Protein AF-A0A960FFX5-F1 (afdb_monomer_lite)

Secondary structure (DSSP, 8-state):
---S-EEEEE----HHHHHHHHHHHT-EEEEETTEEEEE-TT--EEEEES-SB-TTSPBPTTHHHHHHHHHTTSEEE---HHHHHHHHHHHHTT-HHHHHTTPPPSS-THHHHTS---HHHHHHHHHHTTSBSEEEETTEEEESS---HHHHHHHHTT-BTTB---HHHHHHHHSTT-HHHHHHHHHHT---TTGGGS--S---TT----EEEEE-----TTPPPEEEEE-TTTT--TTS-EEEEESS-SS--GGGEEESS--------------

Sequence (275 aa):
MRAHGYDVIAATHDRAALERLLVRLGYEPIADQRGVTWWHPGGRTAVFLGGVVAGGGAPTGTAELIRSMVDAGAATIVLGPAEFAAIAAAHRRRDRVLVAAGAPGVGDSAAWERSTRDHRRDELAAWLRTVPLWLDLPGLRVVHARWNDFDIAALRVVLDGNCLADDGVVTAACTPGSWASTAVRTLLGLADARSRAAEDDEPSAGATPVIVAEHAAATAPGSRTRRHALAVRDGVPRSVAVGYRWSGERELDARHLVRDDAQPVTPTSNADGRS

Radius of gyration: 18.95 Å; chains: 1; bounding box: 56×51×42 Å

Foldseek 3Di:
DDAQWEKEWEAALDPVLVVLLCVVVQWDWDQDPLGIEIAHPSRYAYEYLDHQADPLGDGGPCNSHQVRCVVVVNYAYADAQSLLLLLLLLLCVVDVVCVVVVQPRQPPNVSNVPDDDDVVSNVSSQVQQVHAQWDDGVQKIDHQADDDPVLVVVCVVPDDVNGNNDSVLSVQLSHPPRSSVVSSCRRNVRDHPVCVVPDPDDPDPDFRKFIWGWDDPVDDDPDDTDTAIHRQCPPHDSNKMKIFIGSNDPYDDQQRITISVPDRDDDPDPPPPPD

pLDDT: mean 75.97, std 20.44, range [28.78, 97.19]

Structure (mmCIF, N/CA/C/O backbone):
data_AF-A0A960FFX5-F1
#
_entry.id   AF-A0A960FFX5-F1
#
loop_
_atom_site.group_PDB
_atom_site.id
_atom_site.type_symbol
_atom_site.label_atom_id
_atom_site.label_alt_id
_atom_site.label_comp_id
_atom_site.label_asym_id
_atom_site.label_entity_id
_atom_site.label_seq_id
_atom_site.pdbx_PDB_ins_code
_atom_site.Cartn_x
_atom_site.Cartn_y
_atom_site.Cartn_z
_atom_site.occupancy
_atom_site.B_iso_or_equiv
_atom_site.auth_seq_id
_atom_site.auth_comp_id
_atom_site.auth_asym_id
_atom_site.auth_atom_id
_atom_site.pdbx_PDB_model_num
ATOM 1 N N . MET A 1 1 ? -14.948 -12.466 4.705 1.00 38.84 1 MET A N 1
ATOM 2 C CA . MET A 1 1 ? -15.704 -11.503 5.540 1.00 38.84 1 MET A CA 1
ATOM 3 C C . MET A 1 1 ? -15.759 -10.176 4.802 1.00 38.84 1 MET A C 1
ATOM 5 O O . MET A 1 1 ? -14.751 -9.797 4.225 1.00 38.84 1 MET A O 1
ATOM 9 N N . ARG A 1 2 ? -16.913 -9.499 4.749 1.00 46.84 2 ARG A N 1
ATOM 10 C CA . ARG A 1 2 ? -16.976 -8.124 4.225 1.00 46.84 2 ARG A CA 1
ATOM 11 C C . ARG A 1 2 ? -16.348 -7.195 5.267 1.00 46.84 2 ARG A C 1
ATOM 13 O O . ARG A 1 2 ? -16.761 -7.244 6.425 1.00 46.84 2 ARG A O 1
ATOM 20 N N . ALA A 1 3 ? -15.355 -6.397 4.878 1.00 57.84 3 ALA A N 1
ATOM 21 C CA . ALA A 1 3 ? -14.821 -5.349 5.744 1.00 57.84 3 ALA A CA 1
ATOM 22 C C . ALA A 1 3 ? -15.961 -4.387 6.116 1.00 57.84 3 ALA A C 1
ATOM 24 O O . ALA A 1 3 ? -16.743 -3.995 5.250 1.00 57.84 3 ALA A O 1
ATOM 25 N N . HIS A 1 4 ? -16.079 -4.041 7.398 1.00 80.25 4 HIS A N 1
ATOM 26 C CA . HIS A 1 4 ? -17.113 -3.116 7.892 1.00 80.25 4 HIS A CA 1
ATOM 27 C C . HIS A 1 4 ? -16.684 -1.638 7.748 1.00 80.25 4 HIS A C 1
ATOM 29 O O . HIS A 1 4 ? -17.355 -0.730 8.234 1.00 80.25 4 HIS A O 1
ATOM 35 N N . GLY A 1 5 ? -15.551 -1.401 7.084 1.00 89.69 5 GLY A N 1
ATOM 36 C CA . GLY A 1 5 ? -14.960 -0.100 6.790 1.00 89.69 5 GLY A CA 1
ATOM 37 C C . GLY A 1 5 ? -13.450 -0.220 6.576 1.00 89.69 5 GLY A C 1
ATOM 38 O O . GLY A 1 5 ? -12.852 -1.255 6.885 1.00 89.69 5 GLY A O 1
ATOM 39 N N . TYR A 1 6 ? -12.843 0.842 6.056 1.00 92.50 6 TYR A N 1
ATOM 40 C CA . TYR A 1 6 ? -11.409 0.926 5.788 1.00 92.50 6 TYR A CA 1
ATOM 41 C C . TYR A 1 6 ? -10.787 2.081 6.568 1.00 92.50 6 TYR A C 1
ATOM 43 O O . TYR A 1 6 ? -11.387 3.148 6.669 1.00 92.50 6 TYR A O 1
ATOM 51 N N . ASP A 1 7 ? -9.586 1.892 7.102 1.00 94.00 7 ASP A N 1
ATOM 52 C CA . ASP A 1 7 ? -8.805 2.980 7.694 1.00 94.00 7 ASP A CA 1
ATOM 53 C C . ASP A 1 7 ? -7.563 3.206 6.837 1.00 94.00 7 ASP A C 1
ATOM 55 O O . ASP A 1 7 ? -6.636 2.398 6.845 1.00 94.00 7 ASP A O 1
ATOM 59 N N . VAL A 1 8 ? -7.564 4.273 6.043 1.00 92.44 8 VAL A N 1
ATOM 60 C CA . VAL A 1 8 ? -6.477 4.555 5.100 1.00 92.44 8 VAL A CA 1
ATOM 61 C C . VAL A 1 8 ? -5.381 5.320 5.816 1.00 92.44 8 VAL A C 1
ATOM 63 O O . VAL A 1 8 ? -5.623 6.422 6.292 1.00 92.44 8 VAL A O 1
ATOM 66 N N . ILE A 1 9 ? -4.185 4.751 5.898 1.00 91.94 9 ILE A N 1
ATOM 67 C CA . ILE A 1 9 ? -3.079 5.251 6.713 1.00 91.94 9 ILE A CA 1
ATOM 68 C C . ILE A 1 9 ? -1.963 5.761 5.801 1.00 91.94 9 ILE A C 1
ATOM 70 O O . ILE A 1 9 ? -1.440 5.027 4.959 1.00 91.94 9 ILE A O 1
ATOM 74 N N . ALA A 1 10 ? -1.583 7.026 5.980 1.00 87.38 10 ALA A N 1
ATOM 75 C CA . ALA A 1 10 ? -0.470 7.625 5.256 1.00 87.38 10 ALA A CA 1
ATOM 76 C C . ALA A 1 10 ? 0.863 6.967 5.649 1.00 87.38 10 ALA A C 1
ATOM 78 O O . ALA A 1 10 ? 1.069 6.609 6.810 1.00 87.38 10 ALA A O 1
ATOM 79 N N . ALA A 1 11 ? 1.795 6.868 4.696 1.00 83.81 11 ALA A N 1
ATOM 80 C CA . ALA A 1 11 ? 3.118 6.292 4.930 1.00 83.81 11 ALA A CA 1
ATOM 81 C C . ALA A 1 11 ? 3.810 6.917 6.150 1.00 83.81 11 ALA A C 1
ATOM 83 O O . ALA A 1 11 ? 4.022 8.126 6.210 1.00 83.81 11 ALA A O 1
ATOM 84 N N . THR A 1 12 ? 4.214 6.104 7.116 1.00 85.00 12 THR A N 1
ATOM 85 C CA . THR A 1 12 ? 5.052 6.538 8.236 1.00 85.00 12 THR A CA 1
ATOM 86 C C . THR A 1 12 ? 6.192 5.552 8.424 1.00 85.00 12 THR A C 1
ATOM 88 O O . THR A 1 12 ? 6.037 4.349 8.208 1.00 85.00 12 THR A O 1
ATOM 91 N N . HIS A 1 13 ? 7.352 6.075 8.805 1.00 84.88 13 HIS A N 1
ATOM 92 C CA . HIS A 1 13 ? 8.543 5.282 9.106 1.00 84.88 13 HIS A CA 1
ATOM 93 C C . HIS A 1 13 ? 8.788 5.170 10.617 1.00 84.88 13 HIS A C 1
ATOM 95 O O . HIS A 1 13 ? 9.661 4.414 11.040 1.00 84.88 13 HIS A O 1
ATOM 101 N N . ASP A 1 14 ? 8.016 5.905 11.424 1.00 88.75 14 ASP A N 1
ATOM 102 C CA . ASP A 1 14 ? 8.039 5.828 12.880 1.00 88.75 14 ASP A CA 1
ATOM 103 C C . ASP A 1 14 ? 7.035 4.767 13.346 1.00 88.75 14 ASP A C 1
ATOM 105 O O . ASP A 1 14 ? 5.815 4.931 13.232 1.00 88.75 14 ASP A O 1
ATOM 109 N N . ARG A 1 15 ? 7.573 3.663 13.877 1.00 91.00 15 ARG A N 1
ATOM 110 C CA . ARG A 1 15 ? 6.781 2.552 14.405 1.00 91.00 15 ARG A CA 1
ATOM 111 C C . ARG A 1 15 ? 5.929 2.964 15.601 1.00 91.00 15 ARG A C 1
ATOM 113 O O . ARG A 1 15 ? 4.768 2.578 15.661 1.00 91.00 15 ARG A O 1
ATOM 120 N N . ALA A 1 16 ? 6.471 3.756 16.521 1.00 92.19 16 ALA A N 1
ATOM 121 C CA . ALA A 1 16 ? 5.745 4.162 17.716 1.00 92.19 16 ALA A CA 1
ATOM 122 C C . ALA A 1 16 ? 4.584 5.103 17.359 1.00 92.19 16 ALA A C 1
ATOM 124 O O . ALA A 1 16 ? 3.503 4.994 17.936 1.00 92.19 16 ALA A O 1
ATOM 125 N N . ALA A 1 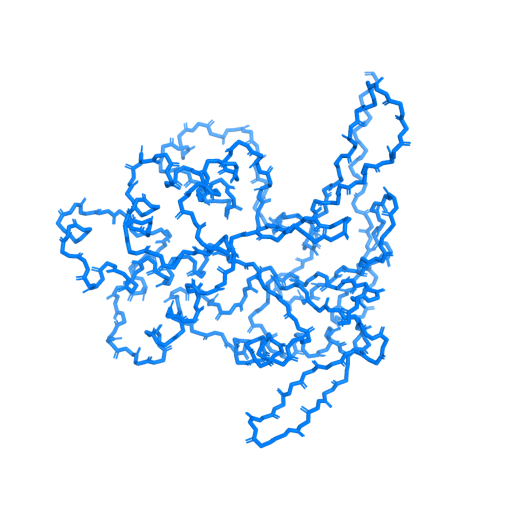17 ? 4.779 5.998 16.383 1.00 92.00 17 ALA A N 1
ATOM 126 C CA . ALA A 1 17 ? 3.697 6.829 15.852 1.00 92.00 17 ALA A CA 1
ATOM 127 C C . ALA A 1 17 ? 2.600 5.988 15.191 1.00 92.00 17 ALA A C 1
ATOM 129 O O . ALA A 1 17 ? 1.415 6.232 15.415 1.00 92.00 17 ALA A O 1
ATOM 130 N N . LEU A 1 18 ? 2.981 4.961 14.424 1.00 94.12 18 LEU A N 1
ATOM 131 C CA . LEU A 1 18 ? 2.018 4.045 13.823 1.00 94.12 18 LEU A CA 1
ATOM 132 C C . LEU A 1 18 ? 1.214 3.274 14.880 1.00 94.12 18 LEU A C 1
ATOM 134 O O . LEU A 1 18 ? -0.007 3.224 14.790 1.00 94.12 18 LEU A O 1
ATOM 138 N N . GLU A 1 19 ? 1.868 2.715 15.897 1.00 95.12 19 GLU A N 1
ATOM 139 C CA . GLU A 1 19 ? 1.192 1.987 16.980 1.00 95.12 19 GLU A CA 1
ATOM 140 C C . GLU A 1 19 ? 0.222 2.899 17.753 1.00 95.12 19 GLU A C 1
ATOM 142 O O . GLU A 1 19 ? -0.922 2.516 17.998 1.00 95.12 19 GLU A O 1
ATOM 147 N N . ARG A 1 20 ? 0.614 4.148 18.051 1.00 95.62 20 ARG A N 1
ATOM 148 C CA . ARG A 1 20 ? -0.291 5.151 18.648 1.00 95.62 20 ARG A CA 1
ATOM 149 C C . ARG A 1 20 ? -1.497 5.454 17.755 1.00 95.62 20 ARG A C 1
ATOM 151 O O . ARG A 1 20 ? -2.621 5.532 18.255 1.00 95.62 20 ARG A O 1
ATOM 158 N N . LEU A 1 21 ? -1.284 5.615 16.447 1.00 95.56 21 LEU A N 1
ATOM 159 C CA . LEU A 1 21 ? -2.370 5.827 15.490 1.00 95.56 21 LEU A CA 1
ATOM 160 C C . LEU A 1 21 ? -3.325 4.626 15.454 1.00 95.56 21 LEU A C 1
ATOM 162 O O . LEU A 1 21 ? -4.537 4.821 15.463 1.00 95.56 21 LEU A O 1
ATOM 166 N N . LEU A 1 22 ? -2.799 3.400 15.445 1.00 96.69 22 LEU A N 1
ATOM 167 C CA . LEU A 1 22 ? -3.595 2.171 15.431 1.00 96.69 22 LEU A CA 1
ATOM 168 C C . LEU A 1 22 ? -4.492 2.065 16.670 1.00 96.69 22 LEU A C 1
ATOM 170 O O . LEU A 1 22 ? -5.692 1.838 16.518 1.00 96.69 22 LEU A O 1
ATOM 174 N N . VAL A 1 23 ? -3.959 2.344 17.866 1.00 96.50 23 VAL A N 1
ATOM 175 C CA . VAL A 1 23 ? -4.759 2.429 19.104 1.00 96.50 23 VAL A CA 1
ATOM 176 C C . VAL A 1 23 ? -5.882 3.455 18.958 1.00 96.50 23 VAL A C 1
ATOM 178 O O . VAL A 1 23 ? -7.038 3.165 19.258 1.00 96.50 23 VAL A O 1
ATOM 181 N N . ARG A 1 24 ? -5.574 4.651 18.443 1.00 95.38 24 ARG A N 1
ATOM 182 C CA . ARG A 1 24 ? -6.581 5.702 18.225 1.00 95.38 24 ARG A CA 1
ATOM 183 C C . ARG A 1 24 ? -7.641 5.326 17.191 1.00 95.38 24 ARG A C 1
ATOM 185 O O . ARG A 1 24 ? -8.784 5.763 17.308 1.00 95.38 24 ARG A O 1
ATOM 192 N N . LEU A 1 25 ? -7.275 4.538 16.185 1.00 94.88 25 LEU A N 1
ATOM 193 C CA . LEU A 1 25 ? -8.197 3.997 15.190 1.00 94.88 25 LEU A CA 1
ATOM 194 C C . LEU A 1 25 ? -9.025 2.822 15.728 1.00 94.88 25 LEU A C 1
ATOM 196 O O . LEU A 1 25 ? -9.964 2.415 15.047 1.00 94.88 25 LEU A O 1
ATOM 200 N N . GLY A 1 26 ? -8.732 2.331 16.936 1.00 96.19 26 GLY A N 1
ATOM 201 C CA . GLY A 1 26 ? -9.446 1.242 17.597 1.00 96.19 26 GLY A CA 1
ATOM 202 C C . GLY A 1 26 ? -8.887 -0.148 17.299 1.00 96.19 26 GLY A C 1
ATOM 203 O O . GLY A 1 26 ? -9.586 -1.124 17.534 1.00 96.19 26 GLY A O 1
ATOM 204 N N . TYR A 1 27 ? -7.672 -0.257 16.756 1.00 97.19 27 TYR A N 1
ATOM 205 C CA . TYR A 1 27 ? -6.996 -1.542 16.588 1.00 97.19 27 TYR A CA 1
ATOM 206 C C . TYR A 1 27 ? -6.377 -1.985 17.914 1.00 97.19 27 TYR A C 1
ATOM 208 O O . TYR A 1 27 ? -5.862 -1.174 18.684 1.00 97.19 27 TYR A O 1
ATOM 216 N N . GLU A 1 28 ? -6.372 -3.291 18.135 1.00 96.44 28 GLU A N 1
ATOM 217 C CA . GLU A 1 28 ? -5.804 -3.950 19.301 1.00 96.44 28 GLU A CA 1
ATOM 218 C C . GLU A 1 28 ? -4.620 -4.827 18.871 1.00 96.44 28 GLU A C 1
ATOM 220 O O . GLU A 1 28 ? -4.695 -5.499 17.833 1.00 96.44 28 GLU A O 1
ATOM 225 N N . PRO A 1 29 ? -3.513 -4.831 19.634 1.00 95.31 29 PRO A N 1
ATOM 226 C CA . PRO A 1 29 ? -2.388 -5.704 19.353 1.00 95.31 29 PRO A CA 1
ATOM 227 C C . PRO A 1 29 ? -2.739 -7.153 19.709 1.00 95.31 29 PRO A C 1
ATOM 229 O O . PRO A 1 29 ? -3.267 -7.439 20.783 1.00 95.31 29 PRO A O 1
ATOM 232 N N . ILE A 1 30 ? -2.384 -8.082 18.828 1.00 91.81 30 ILE A N 1
ATOM 233 C CA . ILE A 1 30 ? -2.499 -9.524 19.039 1.00 91.81 30 ILE A CA 1
ATOM 234 C C . ILE A 1 30 ? -1.096 -10.111 18.946 1.00 91.81 30 ILE A C 1
ATOM 236 O O . ILE A 1 30 ? -0.413 -9.939 17.938 1.00 91.81 30 ILE A O 1
ATOM 240 N N . ALA A 1 31 ? -0.661 -10.800 19.998 1.00 88.69 31 ALA A N 1
ATOM 241 C CA . ALA A 1 31 ? 0.617 -11.497 20.013 1.00 88.69 31 ALA A CA 1
ATOM 242 C C . ALA A 1 31 ? 0.419 -12.982 19.692 1.00 88.69 31 ALA A C 1
ATOM 244 O O . ALA A 1 31 ? -0.405 -13.653 20.315 1.00 88.69 31 ALA A O 1
ATOM 245 N N . ASP A 1 32 ? 1.204 -13.495 18.751 1.00 80.19 32 ASP A N 1
ATOM 246 C CA . ASP A 1 32 ? 1.294 -14.916 18.436 1.00 80.19 32 ASP A CA 1
ATOM 247 C C . ASP A 1 32 ? 2.764 -15.372 18.351 1.00 80.19 32 ASP A C 1
ATOM 249 O O . ASP A 1 32 ? 3.694 -14.653 18.720 1.00 80.19 32 ASP A O 1
ATOM 253 N N . GLN A 1 33 ? 2.991 -16.599 17.879 1.00 78.19 33 GLN A N 1
ATOM 254 C CA . GLN A 1 33 ? 4.339 -17.161 17.738 1.00 78.19 33 GLN A CA 1
ATOM 255 C C . GLN A 1 33 ? 5.193 -16.465 16.660 1.00 78.19 33 GLN A C 1
ATOM 257 O O . GLN A 1 33 ? 6.404 -16.673 16.621 1.00 78.19 33 GLN A O 1
ATOM 262 N N . ARG A 1 34 ? 4.579 -15.676 15.770 1.00 72.25 34 ARG A N 1
ATOM 263 C CA . ARG A 1 34 ? 5.227 -14.938 14.677 1.00 72.25 34 ARG A CA 1
ATOM 264 C C . ARG A 1 34 ? 5.514 -13.482 15.050 1.00 72.25 34 ARG A C 1
ATOM 266 O O . ARG A 1 34 ? 6.291 -12.833 14.355 1.00 72.25 34 ARG A O 1
ATOM 273 N N . GLY A 1 35 ? 4.935 -12.982 16.142 1.00 81.25 35 GLY A N 1
ATOM 274 C CA . GLY A 1 35 ? 5.201 -11.659 16.696 1.00 81.25 35 GLY A CA 1
ATOM 275 C C . GLY A 1 35 ? 3.924 -10.935 17.108 1.00 81.25 35 GLY A C 1
ATOM 276 O O . GLY A 1 35 ? 2.931 -11.552 17.478 1.00 81.25 35 GLY A O 1
ATOM 277 N N . VAL A 1 36 ? 3.957 -9.602 17.061 1.00 86.69 36 VAL A N 1
ATOM 278 C CA . VAL A 1 36 ? 2.781 -8.760 17.318 1.00 86.69 36 VAL A CA 1
ATOM 279 C C . VAL A 1 36 ? 2.170 -8.336 15.984 1.00 86.69 36 VAL A C 1
ATOM 281 O O . VAL A 1 36 ? 2.837 -7.699 15.165 1.00 86.69 36 VAL A O 1
ATOM 284 N N . THR A 1 37 ? 0.901 -8.674 15.777 1.00 92.19 37 THR A N 1
ATOM 285 C CA . THR A 1 37 ? 0.037 -8.123 14.726 1.00 92.19 37 THR A CA 1
ATOM 286 C C . THR A 1 37 ? -1.017 -7.207 15.350 1.00 92.19 37 THR A C 1
ATOM 288 O O . THR A 1 37 ? -1.078 -7.063 16.569 1.00 92.19 37 THR A O 1
ATOM 291 N N . TRP A 1 38 ? -1.834 -6.555 14.531 1.00 95.62 38 TRP A N 1
ATOM 292 C CA . TRP A 1 38 ? -2.894 -5.658 14.987 1.00 95.62 38 TRP A CA 1
ATOM 293 C C . TRP A 1 38 ? -4.196 -5.985 14.276 1.00 95.62 38 TRP A C 1
ATOM 295 O O . TRP A 1 38 ? -4.201 -6.240 13.073 1.00 95.62 38 TRP A O 1
ATOM 305 N N . TRP A 1 39 ? -5.304 -5.937 15.005 1.00 95.38 39 TRP A N 1
ATOM 306 C CA . TRP A 1 39 ? -6.624 -6.242 14.467 1.00 95.38 39 TRP A CA 1
ATOM 307 C C . TRP A 1 39 ? -7.680 -5.294 15.022 1.00 95.38 39 TRP A C 1
ATOM 309 O O . TRP A 1 39 ? -7.557 -4.811 16.140 1.00 95.38 39 TRP A O 1
ATOM 319 N N . HIS A 1 40 ? -8.725 -5.018 14.245 1.00 96.31 40 HIS A N 1
ATOM 320 C CA . HIS A 1 40 ? -9.800 -4.136 14.683 1.00 96.31 40 HIS A CA 1
ATOM 321 C C . HIS A 1 40 ? -11.051 -4.945 15.088 1.00 96.31 40 HIS A C 1
ATOM 323 O O . HIS A 1 40 ? -11.651 -5.564 14.204 1.00 96.31 40 HIS A O 1
ATOM 329 N N . PRO A 1 41 ? -11.540 -4.865 16.348 1.00 94.31 41 PRO A N 1
ATOM 330 C CA . PRO A 1 41 ? -12.720 -5.588 16.853 1.00 94.31 41 PRO A CA 1
ATOM 331 C C . PRO A 1 41 ? -13.988 -5.413 16.027 1.00 94.31 41 PRO A C 1
ATOM 333 O O . PRO A 1 41 ? -14.747 -6.354 15.818 1.00 94.31 41 PRO A O 1
ATOM 336 N N . GLY A 1 42 ? -14.184 -4.220 15.473 1.00 92.94 42 GLY A N 1
ATOM 337 C CA . GLY A 1 42 ? -15.274 -3.934 14.539 1.00 92.94 42 GLY A CA 1
ATOM 338 C C . GLY A 1 42 ? -15.105 -4.485 13.114 1.00 92.94 42 GLY A C 1
ATOM 339 O O . GLY A 1 42 ? -15.880 -4.094 12.252 1.00 92.94 42 GLY A O 1
ATOM 340 N N . GLY A 1 43 ? -14.091 -5.309 12.819 1.00 91.81 43 GLY A N 1
ATOM 341 C CA . GLY A 1 43 ? -13.879 -5.896 11.487 1.00 91.81 43 GLY A CA 1
ATOM 342 C C . GLY A 1 43 ? -13.480 -4.890 10.397 1.00 91.81 43 GLY A C 1
ATOM 343 O O . GLY A 1 43 ? -13.876 -5.046 9.237 1.00 91.81 43 GLY A O 1
ATOM 344 N N . ARG A 1 44 ? -12.744 -3.835 10.772 1.00 94.50 44 ARG A N 1
ATOM 345 C CA . ARG A 1 44 ? -12.182 -2.842 9.842 1.00 94.50 44 ARG A CA 1
ATOM 346 C C . ARG A 1 44 ? -10.847 -3.329 9.280 1.00 94.50 44 ARG A C 1
ATOM 348 O O . ARG A 1 44 ? -10.167 -4.133 9.915 1.00 94.50 44 ARG A O 1
ATOM 355 N N . THR A 1 45 ? -10.486 -2.832 8.102 1.00 95.44 45 THR A N 1
ATOM 356 C CA . THR A 1 45 ? -9.223 -3.172 7.433 1.00 95.44 45 THR A CA 1
ATOM 357 C C . THR A 1 45 ? -8.368 -1.924 7.258 1.00 95.44 45 THR A C 1
ATOM 359 O O . THR A 1 45 ? -8.829 -0.930 6.691 1.00 95.44 45 THR A O 1
ATOM 362 N N . ALA A 1 46 ? -7.111 -1.982 7.694 1.00 95.94 46 ALA A N 1
ATOM 363 C CA . ALA A 1 46 ? -6.163 -0.899 7.460 1.00 95.94 46 ALA A CA 1
ATOM 364 C C . ALA A 1 46 ? -5.705 -0.903 5.992 1.00 95.94 46 ALA A C 1
ATOM 366 O O . ALA A 1 46 ? -5.476 -1.962 5.410 1.00 95.94 46 ALA A O 1
ATOM 367 N N . VAL A 1 47 ? -5.557 0.270 5.383 1.00 94.62 47 VAL A N 1
ATOM 368 C CA . VAL A 1 47 ? -5.056 0.426 4.012 1.00 94.62 47 VAL A CA 1
ATOM 369 C C . VAL A 1 47 ? -3.848 1.353 4.031 1.00 94.62 47 VAL A C 1
ATOM 371 O O . VAL A 1 47 ? -3.993 2.566 4.157 1.00 94.62 47 VAL A O 1
ATOM 374 N N . PHE A 1 48 ? -2.648 0.798 3.920 1.00 94.19 48 PHE A N 1
ATOM 375 C CA . PHE A 1 48 ? -1.409 1.571 3.977 1.00 94.19 48 PHE A CA 1
ATOM 376 C C . PHE A 1 48 ? -1.052 2.188 2.621 1.00 94.19 48 PHE A C 1
ATOM 378 O O . PHE A 1 48 ? -1.072 1.514 1.591 1.00 94.19 48 PHE A O 1
ATOM 385 N N . LEU A 1 49 ? -0.662 3.463 2.623 1.00 90.69 49 LEU A N 1
ATOM 386 C CA . LEU A 1 49 ? -0.170 4.187 1.445 1.00 90.69 49 LEU A CA 1
ATOM 387 C C . LEU A 1 49 ? 1.360 4.079 1.317 1.00 90.69 49 LEU A C 1
ATOM 389 O O . LEU A 1 49 ? 2.046 5.094 1.211 1.00 90.69 49 LEU A O 1
ATOM 393 N N . GLY A 1 50 ? 1.907 2.863 1.358 1.00 87.00 50 GLY A N 1
ATOM 394 C CA . GLY A 1 50 ? 3.353 2.615 1.446 1.00 87.00 50 GLY A CA 1
ATOM 395 C C . GLY A 1 50 ? 3.896 2.765 2.874 1.00 87.00 50 GLY A C 1
ATOM 396 O O . GLY A 1 50 ? 3.166 2.599 3.852 1.00 87.00 50 GLY A O 1
ATOM 397 N N . GLY A 1 51 ? 5.183 3.099 3.006 1.00 80.81 51 GLY A N 1
ATOM 398 C CA . GLY A 1 51 ? 5.826 3.386 4.297 1.00 80.81 51 GLY A CA 1
ATOM 399 C C . GLY A 1 51 ? 6.691 2.254 4.850 1.00 80.81 51 GLY A C 1
ATOM 400 O O . GLY A 1 51 ? 7.226 2.386 5.950 1.00 80.81 51 GLY A O 1
ATOM 401 N N . VAL A 1 52 ? 6.871 1.178 4.085 1.00 84.31 52 VAL A N 1
ATOM 402 C CA . VAL A 1 52 ? 7.706 0.017 4.446 1.00 84.31 52 VAL A CA 1
ATOM 403 C C . VAL A 1 52 ? 9.167 0.200 4.016 1.00 84.31 52 VAL A C 1
ATOM 405 O O . VAL A 1 52 ? 10.055 -0.489 4.517 1.00 84.31 52 VAL A O 1
ATOM 408 N N . VAL A 1 53 ? 9.431 1.150 3.115 1.00 81.00 53 VAL A N 1
ATOM 409 C CA . VAL A 1 53 ? 10.776 1.514 2.657 1.00 81.00 53 VAL A CA 1
ATOM 410 C C . VAL A 1 53 ? 11.088 2.971 3.003 1.00 81.00 53 VAL A C 1
ATOM 412 O O . VAL A 1 53 ? 10.291 3.867 2.737 1.00 81.00 53 VAL A O 1
ATOM 415 N N . ALA A 1 54 ? 12.267 3.219 3.579 1.00 73.69 54 ALA A N 1
ATOM 416 C CA . ALA A 1 54 ? 12.784 4.561 3.852 1.00 73.69 54 ALA A CA 1
ATOM 417 C C . ALA A 1 54 ? 13.67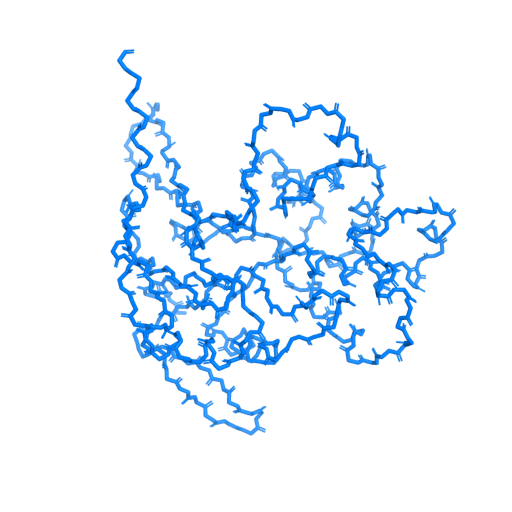6 5.071 2.704 1.00 73.69 54 ALA A C 1
ATOM 419 O O . ALA A 1 54 ? 14.053 4.330 1.792 1.00 73.69 54 ALA A O 1
ATOM 420 N N . GLY A 1 55 ? 14.090 6.341 2.778 1.00 63.34 55 GLY A N 1
ATOM 421 C CA . GLY A 1 55 ? 15.110 6.899 1.884 1.00 63.34 55 GLY A CA 1
ATOM 422 C C . GLY A 1 55 ? 16.374 6.026 1.835 1.00 63.34 55 GLY A C 1
ATOM 423 O O . GLY A 1 55 ? 16.879 5.585 2.866 1.00 63.34 55 GLY A O 1
ATOM 424 N N . GLY A 1 56 ? 16.867 5.734 0.627 1.00 57.28 56 GLY A N 1
ATOM 425 C CA . GLY A 1 56 ? 17.981 4.797 0.405 1.00 57.28 56 GLY A CA 1
ATOM 426 C C . GLY A 1 56 ? 17.595 3.312 0.387 1.00 57.28 56 GLY A C 1
ATOM 427 O O . GLY A 1 56 ? 18.471 2.446 0.307 1.00 57.28 56 GLY A O 1
ATOM 428 N N . GLY A 1 57 ? 16.292 3.026 0.440 1.00 64.50 57 GLY A N 1
ATOM 429 C CA . GLY A 1 57 ? 15.680 1.724 0.194 1.00 64.50 57 GLY A CA 1
ATOM 430 C C . GLY A 1 57 ? 15.677 0.763 1.388 1.00 64.50 57 GLY A C 1
ATOM 431 O O . GLY A 1 57 ? 15.140 -0.333 1.290 1.00 64.50 57 GLY A O 1
ATOM 432 N N . ALA A 1 58 ? 16.240 1.144 2.535 1.00 69.62 58 ALA A N 1
ATOM 433 C CA . ALA A 1 58 ? 16.247 0.276 3.709 1.00 69.62 58 ALA A CA 1
ATOM 434 C C . ALA A 1 58 ? 14.815 -0.029 4.214 1.00 69.62 58 ALA A C 1
ATOM 436 O O . ALA A 1 58 ? 13.969 0.875 4.191 1.00 69.62 58 ALA A O 1
ATOM 437 N N . PRO A 1 59 ? 14.552 -1.258 4.710 1.00 79.69 59 PRO A N 1
ATOM 438 C CA . PRO A 1 59 ? 13.327 -1.558 5.444 1.00 79.69 59 PRO A CA 1
ATOM 439 C C . PRO A 1 59 ? 13.152 -0.592 6.621 1.00 79.69 59 PRO A C 1
ATOM 441 O O . PRO A 1 59 ? 14.117 -0.269 7.318 1.00 79.69 59 PRO A O 1
ATOM 444 N N . THR A 1 60 ? 11.930 -0.128 6.850 1.00 82.31 60 THR A N 1
ATOM 445 C CA . THR A 1 60 ? 11.594 0.751 7.978 1.00 82.31 60 THR A CA 1
ATOM 446 C C . THR A 1 60 ? 11.276 -0.057 9.234 1.00 82.31 60 THR A C 1
ATOM 448 O O . THR A 1 60 ? 10.940 -1.239 9.161 1.00 82.31 60 THR A O 1
ATOM 451 N N . GLY A 1 61 ? 11.271 0.598 10.402 1.00 82.06 61 GLY A N 1
ATOM 452 C CA . GLY A 1 61 ? 10.756 -0.017 11.635 1.00 82.06 61 GLY A CA 1
ATOM 453 C C . GLY A 1 61 ? 9.262 -0.381 11.565 1.00 82.06 61 GLY A C 1
ATOM 454 O O . GLY A 1 61 ? 8.779 -1.180 12.366 1.00 82.06 61 GLY A O 1
ATOM 455 N N . THR A 1 62 ? 8.526 0.179 10.599 1.00 89.62 62 THR A N 1
ATOM 456 C CA . THR A 1 62 ? 7.111 -0.116 10.331 1.00 89.62 62 THR A CA 1
ATOM 457 C C . THR A 1 62 ? 6.910 -1.289 9.370 1.00 89.62 62 THR A C 1
ATOM 459 O O . THR A 1 62 ? 5.821 -1.859 9.361 1.00 89.62 62 THR A O 1
ATOM 462 N N . ALA A 1 63 ? 7.933 -1.694 8.605 1.00 90.62 63 ALA A N 1
ATOM 463 C CA . ALA A 1 63 ? 7.819 -2.719 7.565 1.00 90.62 63 ALA A CA 1
ATOM 464 C C . ALA A 1 63 ? 7.317 -4.066 8.104 1.00 90.62 63 ALA A C 1
ATOM 466 O O . ALA A 1 63 ? 6.366 -4.631 7.570 1.00 90.62 63 ALA A O 1
ATOM 467 N N . GLU A 1 64 ? 7.917 -4.551 9.193 1.00 89.69 64 GLU A N 1
ATOM 468 C CA . GLU A 1 64 ? 7.541 -5.824 9.821 1.00 89.69 64 GLU A CA 1
ATOM 469 C C . GLU A 1 64 ? 6.109 -5.792 10.375 1.00 89.69 64 GLU A C 1
ATOM 471 O O . GLU A 1 64 ? 5.368 -6.758 10.214 1.00 89.69 64 GLU A O 1
ATOM 476 N N . LEU A 1 65 ? 5.691 -4.668 10.977 1.00 92.38 65 LEU A N 1
ATOM 477 C CA . LEU A 1 65 ? 4.327 -4.491 11.489 1.00 92.38 65 LEU A CA 1
ATOM 478 C C . LEU A 1 65 ? 3.314 -4.528 10.346 1.00 92.38 65 LEU A C 1
ATOM 480 O O . LEU A 1 65 ? 2.351 -5.290 10.400 1.00 92.38 65 LEU A O 1
ATOM 484 N N . ILE A 1 66 ? 3.541 -3.720 9.308 1.00 94.88 66 ILE A N 1
ATOM 485 C CA . ILE A 1 66 ? 2.642 -3.621 8.156 1.00 94.88 66 ILE A CA 1
ATOM 486 C C . ILE A 1 66 ? 2.529 -4.980 7.463 1.00 94.88 66 ILE A C 1
ATOM 488 O O . ILE A 1 66 ? 1.418 -5.443 7.219 1.00 94.88 66 ILE A O 1
ATOM 492 N N . ARG A 1 67 ? 3.659 -5.653 7.207 1.00 93.2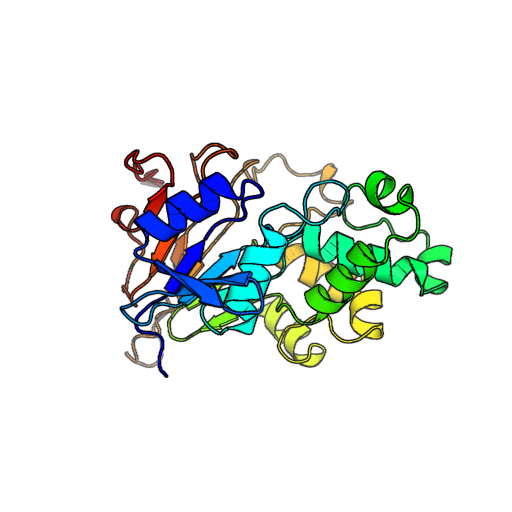5 67 ARG A N 1
ATOM 493 C CA . ARG A 1 67 ? 3.673 -6.996 6.616 1.00 93.25 67 ARG A CA 1
ATOM 494 C C . ARG A 1 67 ? 2.902 -7.998 7.477 1.00 93.25 67 ARG A C 1
ATOM 496 O O . ARG A 1 67 ? 2.059 -8.705 6.944 1.00 93.25 67 ARG A O 1
ATOM 503 N N . SER A 1 68 ? 3.114 -7.998 8.794 1.00 93.19 68 SER A N 1
ATOM 504 C CA . SER A 1 68 ? 2.383 -8.861 9.735 1.00 93.19 68 SER A CA 1
ATOM 505 C C . SER A 1 68 ? 0.863 -8.639 9.688 1.00 93.19 68 SER A C 1
ATOM 507 O O . SER A 1 68 ? 0.092 -9.600 9.680 1.00 93.19 68 SER A O 1
ATOM 509 N N . MET A 1 69 ? 0.404 -7.387 9.593 1.00 95.38 69 MET A N 1
ATOM 510 C CA . MET A 1 69 ? -1.027 -7.087 9.444 1.00 95.38 69 MET A CA 1
ATOM 511 C C . MET A 1 69 ? -1.584 -7.532 8.085 1.00 95.38 69 MET A C 1
ATOM 513 O O . MET A 1 69 ? -2.720 -8.004 8.018 1.00 95.38 69 MET A O 1
ATOM 517 N N . VAL A 1 70 ? -0.806 -7.379 7.008 1.00 95.25 70 VAL A N 1
ATOM 518 C CA . VAL A 1 70 ? -1.195 -7.813 5.656 1.00 95.25 70 VAL A CA 1
ATOM 519 C C . VAL A 1 70 ? -1.300 -9.335 5.586 1.00 95.25 70 VAL A C 1
ATOM 521 O O . VAL A 1 70 ? -2.325 -9.853 5.148 1.00 95.25 70 VAL A O 1
ATOM 524 N N . ASP A 1 71 ? -0.298 -10.053 6.095 1.00 93.00 71 ASP A N 1
ATOM 525 C CA . ASP A 1 71 ? -0.270 -11.519 6.115 1.00 93.00 71 ASP A CA 1
ATOM 526 C C . ASP A 1 71 ? -1.413 -12.101 6.975 1.00 93.00 71 ASP A C 1
ATOM 528 O O . ASP A 1 71 ? -1.955 -13.160 6.658 1.00 93.00 71 ASP A O 1
ATOM 532 N N . ALA A 1 72 ? -1.829 -11.389 8.031 1.00 92.38 72 ALA A N 1
ATOM 533 C CA . ALA A 1 72 ? -2.981 -11.741 8.866 1.00 92.38 72 ALA A CA 1
ATOM 534 C C . ALA A 1 72 ? -4.347 -11.337 8.263 1.00 92.38 72 ALA A C 1
ATOM 536 O O . ALA A 1 72 ? -5.390 -11.628 8.850 1.00 92.38 72 ALA A O 1
ATOM 537 N N . GLY A 1 73 ? -4.371 -10.639 7.122 1.00 93.00 73 GLY A N 1
ATOM 538 C CA . GLY A 1 73 ? -5.595 -10.126 6.496 1.00 93.00 73 GLY A CA 1
ATOM 539 C C . GLY A 1 73 ? -6.259 -8.959 7.244 1.00 93.00 73 GLY A C 1
ATOM 540 O O . GLY A 1 73 ? -7.387 -8.584 6.921 1.00 93.00 73 GLY A O 1
ATOM 541 N N . ALA A 1 74 ? -5.580 -8.376 8.235 1.00 94.69 74 ALA A N 1
ATOM 542 C CA . ALA A 1 74 ? -6.036 -7.195 8.970 1.00 94.69 74 ALA A CA 1
ATOM 543 C C . ALA A 1 74 ? -5.741 -5.884 8.219 1.00 94.69 74 ALA A C 1
ATOM 545 O O . ALA A 1 74 ? -6.338 -4.843 8.512 1.00 94.69 74 ALA A O 1
ATOM 546 N N . ALA A 1 75 ? -4.840 -5.933 7.236 1.00 96.06 75 ALA A N 1
ATOM 547 C CA . ALA A 1 75 ? -4.483 -4.800 6.402 1.00 96.06 75 ALA A CA 1
ATOM 548 C C . ALA A 1 75 ? -4.294 -5.169 4.928 1.00 96.06 75 ALA A C 1
ATOM 550 O O . ALA A 1 75 ? -4.132 -6.326 4.551 1.00 96.06 75 ALA A O 1
ATOM 551 N N . THR A 1 76 ? -4.257 -4.138 4.097 1.00 95.81 76 THR A N 1
ATOM 552 C CA . THR A 1 76 ? -3.727 -4.155 2.736 1.00 95.81 76 THR A CA 1
ATOM 553 C C . THR A 1 76 ? -2.843 -2.920 2.537 1.00 95.81 76 THR A C 1
ATOM 555 O O . THR A 1 76 ? -2.822 -2.013 3.372 1.00 95.81 76 THR A O 1
ATOM 558 N N . ILE A 1 77 ? -2.067 -2.887 1.462 1.00 95.56 77 ILE A N 1
ATOM 559 C CA . ILE A 1 77 ? -1.106 -1.824 1.164 1.00 95.56 77 ILE A CA 1
ATOM 560 C C . ILE A 1 77 ? -1.074 -1.568 -0.338 1.00 95.56 77 ILE A C 1
ATOM 562 O O . ILE A 1 77 ? -1.235 -2.499 -1.123 1.00 95.56 77 ILE A O 1
ATOM 566 N N . VAL A 1 78 ? -0.863 -0.310 -0.726 1.00 94.50 78 VAL A N 1
ATOM 567 C CA . VAL A 1 78 ? -0.491 0.063 -2.096 1.00 94.50 78 VAL A CA 1
ATOM 568 C C . VAL A 1 78 ? 0.981 0.441 -2.171 1.00 94.50 78 VAL A C 1
ATOM 570 O O . VAL A 1 78 ? 1.546 1.002 -1.228 1.00 94.50 78 VAL A O 1
ATOM 573 N N . LEU A 1 79 ? 1.602 0.137 -3.305 1.00 92.31 79 LEU A N 1
ATOM 574 C CA . LEU A 1 79 ? 3.004 0.426 -3.563 1.00 92.31 79 LEU A CA 1
ATOM 575 C C . LEU A 1 79 ? 3.240 1.941 -3.610 1.00 92.31 79 LEU A C 1
ATOM 577 O O . LEU A 1 79 ? 2.493 2.662 -4.268 1.00 92.31 79 LEU A O 1
ATOM 581 N N . GLY A 1 80 ? 4.289 2.415 -2.940 1.00 88.25 80 GLY A N 1
ATOM 582 C CA . GLY A 1 80 ? 4.761 3.794 -3.027 1.00 88.25 80 GLY A CA 1
ATOM 583 C C . GLY A 1 80 ? 6.007 3.956 -3.908 1.00 88.25 80 GLY A C 1
ATOM 584 O O . GLY A 1 80 ? 6.559 2.979 -4.421 1.00 88.25 80 GLY A O 1
ATOM 585 N N . PRO A 1 81 ? 6.488 5.198 -4.095 1.00 85.25 81 PRO A N 1
ATOM 586 C CA . PRO A 1 81 ? 7.662 5.504 -4.906 1.00 85.25 81 PRO A CA 1
ATOM 587 C C . PRO A 1 81 ? 8.946 4.901 -4.325 1.00 85.25 81 PRO A C 1
ATOM 589 O O . PRO A 1 81 ? 9.786 4.415 -5.081 1.00 85.25 81 PRO A O 1
ATOM 592 N N . ALA A 1 82 ? 9.098 4.895 -2.996 1.00 83.06 82 ALA A N 1
ATOM 593 C CA . ALA A 1 82 ? 10.257 4.302 -2.330 1.00 83.06 82 ALA A CA 1
ATOM 594 C C . ALA A 1 82 ? 10.260 2.771 -2.474 1.00 83.06 82 ALA A C 1
ATOM 596 O O . ALA A 1 82 ? 11.298 2.165 -2.742 1.00 83.06 82 ALA A O 1
ATOM 597 N N . GLU A 1 83 ? 9.088 2.148 -2.368 1.00 88.94 83 GLU A N 1
ATOM 598 C CA . GLU A 1 83 ? 8.904 0.718 -2.583 1.00 88.94 83 GLU A CA 1
ATOM 599 C C . GLU A 1 83 ? 9.177 0.318 -4.040 1.00 88.94 83 GLU A C 1
ATOM 601 O O . GLU A 1 83 ? 9.890 -0.656 -4.293 1.00 88.94 83 GLU A O 1
ATOM 606 N N . PHE A 1 84 ? 8.695 1.098 -5.012 1.00 90.56 84 PHE A N 1
ATOM 607 C CA . PHE A 1 84 ? 9.014 0.873 -6.421 1.00 90.56 84 PHE A CA 1
ATOM 608 C C . PHE A 1 84 ? 10.515 1.004 -6.702 1.00 90.56 84 PHE A C 1
ATOM 610 O O . PHE A 1 84 ? 11.077 0.170 -7.412 1.00 90.56 84 PHE A O 1
ATOM 617 N N . ALA A 1 85 ? 11.192 1.987 -6.100 1.00 84.88 85 ALA A N 1
ATOM 618 C CA . ALA A 1 85 ? 12.642 2.129 -6.212 1.00 84.88 85 ALA A CA 1
ATOM 619 C C . ALA A 1 85 ? 13.387 0.886 -5.687 1.00 84.88 85 ALA A C 1
ATOM 621 O O . ALA A 1 85 ? 14.345 0.435 -6.316 1.00 84.88 85 ALA A O 1
ATOM 622 N N . ALA A 1 86 ? 12.924 0.291 -4.581 1.00 85.81 86 ALA A N 1
ATOM 623 C CA . ALA A 1 86 ? 13.493 -0.945 -4.043 1.00 85.81 86 ALA A CA 1
ATOM 624 C C . ALA A 1 86 ? 13.311 -2.138 -5.002 1.00 85.81 86 ALA A C 1
ATOM 626 O O . ALA A 1 86 ? 14.275 -2.868 -5.250 1.00 85.81 86 ALA A O 1
ATOM 627 N N . ILE A 1 87 ? 12.122 -2.303 -5.605 1.00 90.00 87 ILE A N 1
ATOM 628 C CA . ILE A 1 87 ? 11.876 -3.326 -6.642 1.00 90.00 87 ILE A CA 1
ATOM 629 C C . ILE A 1 87 ? 12.807 -3.106 -7.836 1.00 90.00 87 ILE A C 1
ATOM 631 O O . ILE A 1 87 ? 13.533 -4.019 -8.234 1.00 90.00 87 ILE A O 1
ATOM 635 N N . ALA A 1 88 ? 12.811 -1.890 -8.390 1.00 86.81 88 ALA A N 1
ATOM 636 C CA . ALA A 1 88 ? 13.596 -1.530 -9.564 1.00 86.81 88 ALA A CA 1
ATOM 637 C C . ALA A 1 88 ? 15.079 -1.819 -9.341 1.00 86.81 88 ALA A C 1
ATOM 639 O O . ALA A 1 88 ? 15.755 -2.407 -10.182 1.00 86.81 88 ALA A O 1
ATOM 640 N N . ALA A 1 89 ? 15.598 -1.444 -8.181 1.00 80.12 89 ALA A N 1
ATOM 641 C CA . ALA A 1 89 ? 17.011 -1.556 -7.921 1.00 80.12 89 ALA A CA 1
ATOM 642 C C . ALA A 1 89 ? 17.439 -2.987 -7.529 1.00 80.12 89 ALA A C 1
ATOM 644 O O . ALA A 1 89 ? 18.568 -3.379 -7.824 1.00 80.12 89 ALA A O 1
ATOM 645 N N . ALA A 1 90 ? 16.555 -3.811 -6.951 1.00 84.62 90 ALA A N 1
ATOM 646 C CA . ALA A 1 90 ? 16.771 -5.259 -6.854 1.00 84.62 90 ALA A CA 1
ATOM 647 C C . ALA A 1 90 ? 16.753 -5.935 -8.240 1.00 84.62 90 ALA A C 1
ATOM 649 O O . ALA A 1 90 ? 17.594 -6.789 -8.525 1.00 84.62 90 ALA A O 1
ATOM 650 N N . HIS A 1 91 ? 15.843 -5.508 -9.120 1.00 86.38 91 HIS A N 1
ATOM 651 C CA . HIS A 1 91 ? 15.705 -6.022 -10.483 1.00 86.38 91 HIS A CA 1
ATOM 652 C C . HIS A 1 91 ? 16.919 -5.698 -11.360 1.00 86.38 91 HIS A C 1
ATOM 654 O O . HIS A 1 91 ? 17.511 -6.592 -11.960 1.00 86.38 91 HIS A O 1
ATOM 660 N N . ARG A 1 92 ? 17.390 -4.443 -11.345 1.00 80.25 92 ARG A N 1
ATOM 661 C CA . ARG A 1 92 ? 18.593 -4.004 -12.081 1.00 80.25 92 ARG A CA 1
ATOM 662 C C . ARG A 1 92 ? 19.848 -4.794 -11.715 1.00 80.25 92 ARG A C 1
ATOM 664 O O . ARG A 1 92 ? 20.690 -5.023 -12.570 1.00 80.25 92 ARG A O 1
ATOM 671 N N . ARG A 1 93 ? 19.988 -5.246 -10.463 1.00 76.75 93 ARG A N 1
ATOM 672 C CA . ARG A 1 93 ? 21.125 -6.094 -10.051 1.00 76.75 93 ARG A CA 1
ATOM 673 C C . ARG A 1 93 ? 21.113 -7.471 -10.729 1.00 76.75 93 ARG A C 1
ATOM 675 O O . ARG A 1 93 ? 22.161 -8.110 -10.795 1.00 76.75 93 ARG A O 1
ATOM 682 N N . ARG A 1 94 ? 19.949 -7.933 -11.198 1.00 76.31 94 ARG A N 1
ATOM 683 C CA . ARG A 1 94 ? 19.757 -9.219 -11.886 1.00 76.31 94 ARG A CA 1
ATOM 684 C C . ARG A 1 94 ? 19.735 -9.060 -13.411 1.00 76.31 94 ARG A C 1
ATOM 686 O O . ARG A 1 94 ? 20.255 -9.929 -14.106 1.00 76.31 94 ARG A O 1
ATOM 693 N N . ASP A 1 95 ? 19.190 -7.955 -13.921 1.00 72.50 95 ASP A N 1
ATOM 694 C CA . ASP A 1 95 ? 19.008 -7.701 -15.355 1.00 72.50 95 ASP A CA 1
ATOM 695 C C . ASP A 1 95 ? 20.153 -6.872 -15.974 1.00 72.50 95 ASP A C 1
ATOM 697 O O . ASP A 1 95 ? 20.293 -5.667 -15.750 1.00 72.50 95 ASP A O 1
ATOM 701 N N . ARG A 1 96 ? 20.953 -7.517 -16.834 1.00 64.81 96 ARG A N 1
ATOM 702 C CA . ARG A 1 96 ? 22.081 -6.890 -17.547 1.00 64.81 96 ARG A CA 1
ATOM 703 C C . ARG A 1 96 ? 21.651 -5.824 -18.560 1.00 64.81 96 ARG A C 1
ATOM 705 O O . ARG A 1 96 ? 22.450 -4.935 -18.846 1.00 64.81 96 ARG A O 1
ATOM 712 N N . VAL A 1 97 ? 20.430 -5.888 -19.094 1.00 64.75 97 VAL A N 1
ATOM 713 C CA . VAL A 1 97 ? 19.921 -4.918 -20.077 1.00 64.75 97 VAL A CA 1
ATOM 714 C C . VAL A 1 97 ? 19.738 -3.556 -19.418 1.00 64.75 97 VAL A C 1
ATOM 716 O O . VAL A 1 97 ? 20.215 -2.550 -19.938 1.00 64.75 97 VAL A O 1
ATOM 719 N N . LEU A 1 98 ? 19.135 -3.518 -18.229 1.00 64.19 98 LEU A N 1
ATOM 720 C CA . LEU A 1 98 ? 18.954 -2.275 -17.474 1.00 64.19 98 LEU A CA 1
ATOM 721 C C . LEU A 1 98 ? 20.267 -1.706 -16.918 1.00 64.19 98 LEU A C 1
ATOM 723 O O . LEU A 1 98 ? 20.375 -0.495 -16.699 1.00 64.19 98 LEU A O 1
ATOM 727 N N . VAL A 1 99 ? 21.258 -2.568 -16.676 1.00 60.34 99 VAL A N 1
ATOM 728 C CA . VAL A 1 99 ? 22.625 -2.143 -16.341 1.00 60.34 99 VAL A CA 1
ATOM 729 C C . VAL A 1 99 ? 23.273 -1.469 -17.549 1.00 60.34 99 VAL A C 1
ATOM 731 O O . VAL A 1 99 ? 23.763 -0.349 -17.429 1.00 60.34 99 VAL A O 1
ATOM 734 N N . ALA A 1 100 ? 23.228 -2.108 -18.721 1.00 55.81 100 ALA A N 1
ATOM 735 C CA . ALA A 1 100 ? 23.827 -1.588 -19.949 1.00 55.81 100 ALA A CA 1
ATOM 736 C C . ALA A 1 100 ? 23.139 -0.311 -20.462 1.00 55.81 100 ALA A C 1
ATOM 738 O O . ALA A 1 100 ? 23.806 0.582 -20.977 1.00 55.81 100 ALA A O 1
ATOM 739 N N . ALA A 1 101 ? 21.819 -0.199 -20.291 1.00 56.38 101 ALA A N 1
ATOM 740 C CA . ALA A 1 101 ? 21.031 0.948 -20.737 1.00 56.38 101 ALA A CA 1
ATOM 741 C C . ALA A 1 101 ? 21.211 2.208 -19.870 1.00 56.38 101 ALA A C 1
ATOM 743 O O . ALA A 1 101 ? 20.611 3.238 -20.173 1.00 56.38 101 ALA A O 1
ATOM 744 N N . GLY A 1 102 ? 21.972 2.139 -18.768 1.00 52.00 102 GLY A N 1
ATOM 745 C CA . GLY A 1 102 ? 22.154 3.276 -17.861 1.00 52.00 102 GLY A CA 1
ATOM 746 C C . GLY A 1 102 ? 20.834 3.828 -17.315 1.00 52.00 102 GLY A C 1
ATOM 747 O O . GLY A 1 102 ? 20.765 5.011 -16.988 1.00 52.00 102 GLY A O 1
ATOM 748 N N . ALA A 1 103 ? 19.783 2.996 -17.256 1.00 54.03 103 ALA A N 1
ATOM 749 C CA . ALA A 1 103 ? 18.442 3.427 -16.880 1.00 54.03 103 ALA A CA 1
ATOM 750 C C . ALA A 1 103 ? 18.514 4.153 -15.525 1.00 54.03 103 ALA A C 1
ATOM 752 O O . ALA A 1 103 ? 18.992 3.550 -14.566 1.00 54.03 103 ALA A O 1
ATOM 753 N N . PRO A 1 104 ? 18.115 5.432 -15.410 1.00 48.25 104 PRO A N 1
ATOM 754 C CA . PRO A 1 104 ? 18.145 6.129 -14.139 1.00 48.25 104 PRO A CA 1
ATOM 755 C C . PRO A 1 104 ? 17.301 5.326 -13.161 1.00 48.25 104 PRO A C 1
ATOM 757 O O . PRO A 1 104 ? 16.134 5.027 -13.426 1.00 48.25 104 PRO A O 1
ATOM 760 N N . GLY A 1 105 ? 17.906 4.930 -12.046 1.00 53.88 105 GLY A N 1
ATOM 761 C CA . GLY A 1 105 ? 17.124 4.325 -10.994 1.00 53.88 105 GLY A CA 1
ATOM 762 C C . GLY A 1 105 ? 16.076 5.341 -10.532 1.00 53.88 105 GLY A C 1
ATOM 763 O O . GLY A 1 105 ? 16.283 6.558 -10.555 1.00 53.88 105 GLY A O 1
ATOM 764 N N . VAL A 1 106 ? 14.877 4.847 -10.271 1.00 50.44 106 VAL A N 1
ATOM 765 C CA . VAL A 1 106 ? 13.721 5.697 -10.025 1.00 50.44 106 VAL A CA 1
ATOM 766 C C . VAL A 1 106 ? 13.898 6.334 -8.646 1.00 50.44 106 VAL A C 1
ATOM 768 O O . VAL A 1 106 ? 13.736 5.667 -7.633 1.00 50.44 106 VAL A O 1
ATOM 771 N N . GLY A 1 107 ? 14.304 7.606 -8.603 1.00 48.06 107 GLY A N 1
ATOM 772 C CA . GLY A 1 107 ? 14.725 8.269 -7.360 1.00 48.06 107 GLY A CA 1
ATOM 773 C C . GLY A 1 107 ? 16.185 7.972 -7.004 1.00 48.06 107 GLY A C 1
ATOM 774 O O . GLY A 1 107 ? 16.831 7.177 -7.676 1.00 48.06 107 GLY A O 1
ATOM 775 N N . ASP A 1 108 ? 16.714 8.660 -5.988 1.00 41.88 108 ASP A N 1
ATOM 776 C CA . ASP A 1 108 ? 18.136 8.777 -5.609 1.00 41.88 108 ASP A CA 1
ATOM 777 C C . ASP A 1 108 ? 18.841 7.415 -5.376 1.00 41.88 108 ASP A C 1
ATOM 779 O O . ASP A 1 108 ? 19.097 6.952 -4.261 1.00 41.88 108 ASP A O 1
ATOM 783 N N . SER A 1 109 ? 19.118 6.720 -6.478 1.00 46.19 109 SER A N 1
ATOM 784 C CA . SER A 1 109 ? 19.517 5.312 -6.518 1.00 46.19 109 SER A CA 1
ATOM 785 C C . SER A 1 109 ? 20.954 5.108 -6.083 1.00 46.19 109 SER A C 1
ATOM 787 O O . SER A 1 109 ? 21.323 3.998 -5.715 1.00 46.19 109 SER A O 1
ATOM 789 N N . ALA A 1 110 ? 21.726 6.189 -5.967 1.00 43.91 110 ALA A N 1
ATOM 790 C CA . ALA A 1 110 ? 23.062 6.162 -5.400 1.00 43.91 110 ALA A CA 1
ATOM 791 C C . ALA A 1 110 ? 23.075 5.605 -3.962 1.00 43.91 110 ALA A C 1
ATOM 793 O O . ALA A 1 110 ? 24.071 5.020 -3.543 1.00 43.91 110 ALA A O 1
ATOM 794 N N . ALA A 1 111 ? 22.004 5.764 -3.174 1.00 45.31 111 ALA A N 1
ATOM 795 C CA . ALA A 1 111 ? 21.936 5.223 -1.813 1.00 45.31 111 ALA A CA 1
ATOM 796 C C . ALA A 1 111 ? 21.617 3.711 -1.767 1.00 45.31 111 ALA A C 1
ATOM 798 O O . ALA A 1 111 ? 22.142 3.007 -0.903 1.00 45.31 111 ALA A O 1
ATOM 799 N N . TRP A 1 112 ? 20.829 3.188 -2.714 1.00 47.25 112 TRP A N 1
ATOM 800 C CA . TRP A 1 112 ? 20.572 1.745 -2.821 1.00 47.25 112 TRP A CA 1
ATOM 801 C C . TRP A 1 112 ? 21.699 1.005 -3.554 1.00 47.25 112 TRP A C 1
ATOM 803 O O . TRP A 1 112 ? 22.079 -0.096 -3.161 1.00 47.25 112 TRP A O 1
ATOM 813 N N . GLU A 1 113 ? 22.279 1.611 -4.591 1.00 48.84 113 GLU A N 1
ATOM 814 C CA . GLU A 1 113 ? 23.390 1.055 -5.374 1.00 48.84 113 GLU A CA 1
ATOM 815 C C . GLU A 1 113 ? 24.670 0.902 -4.538 1.00 48.84 113 GLU A C 1
ATOM 817 O O . GLU A 1 113 ? 25.404 -0.064 -4.724 1.00 48.84 113 GLU A O 1
ATOM 822 N N . ARG A 1 114 ? 24.902 1.788 -3.555 1.00 47.56 114 ARG A N 1
ATOM 823 C CA . ARG A 1 114 ? 26.038 1.693 -2.616 1.00 47.56 114 ARG A CA 1
ATOM 824 C C . ARG A 1 114 ? 25.869 0.637 -1.520 1.00 47.56 114 ARG A C 1
ATOM 826 O O . ARG A 1 114 ? 26.826 0.363 -0.800 1.00 47.56 114 ARG A O 1
ATOM 833 N N . SER A 1 115 ? 24.685 0.044 -1.368 1.00 46.09 115 SER A N 1
ATOM 834 C CA . SER A 1 115 ? 24.465 -1.002 -0.372 1.00 46.09 115 SER A CA 1
ATOM 835 C C . SER A 1 115 ? 24.902 -2.355 -0.922 1.00 46.09 115 SER A C 1
ATOM 837 O O . SER A 1 115 ? 24.392 -2.841 -1.932 1.00 46.09 115 SER A O 1
ATOM 839 N N . THR A 1 116 ? 25.815 -2.993 -0.197 1.00 48.69 116 THR A N 1
ATOM 840 C CA . THR A 1 116 ? 26.129 -4.421 -0.275 1.00 48.69 116 THR A CA 1
ATOM 841 C C . THR A 1 116 ? 24.859 -5.278 -0.340 1.00 48.69 116 THR A C 1
ATOM 843 O O . THR A 1 116 ? 23.805 -4.878 0.163 1.00 48.69 116 THR A O 1
ATOM 846 N N . ARG A 1 117 ? 24.966 -6.463 -0.967 1.00 56.25 117 ARG A N 1
ATOM 847 C CA . ARG A 1 117 ? 23.936 -7.516 -0.935 1.00 56.25 117 ARG A CA 1
ATOM 848 C C . ARG A 1 117 ? 23.505 -7.740 0.517 1.00 56.25 117 ARG A C 1
ATOM 850 O O . ARG A 1 117 ? 24.274 -8.273 1.309 1.00 56.25 117 ARG A O 1
ATOM 857 N N . ASP A 1 118 ? 22.292 -7.319 0.837 1.00 69.06 118 ASP A N 1
ATOM 858 C CA . ASP A 1 118 ? 21.646 -7.551 2.122 1.00 69.06 118 ASP A CA 1
ATOM 859 C C . ASP A 1 118 ? 20.434 -8.437 1.847 1.00 69.06 118 ASP A C 1
ATOM 861 O O . ASP A 1 118 ? 19.509 -8.032 1.142 1.00 69.06 118 ASP A O 1
ATOM 865 N N . HIS A 1 119 ? 20.459 -9.663 2.369 1.00 75.31 119 HIS A N 1
ATOM 866 C CA . HIS A 1 119 ? 19.396 -10.647 2.172 1.00 75.31 119 HIS A CA 1
ATOM 867 C C . HIS A 1 119 ? 18.017 -10.091 2.559 1.00 75.31 119 HIS A C 1
ATOM 869 O O . HIS A 1 119 ? 17.036 -10.361 1.871 1.00 75.31 119 HIS A O 1
ATOM 875 N N . ARG A 1 120 ? 17.955 -9.229 3.585 1.00 77.31 120 ARG A N 1
ATOM 876 C CA . ARG A 1 120 ? 16.707 -8.593 4.032 1.00 77.31 120 ARG A CA 1
ATOM 877 C C . ARG A 1 120 ? 16.125 -7.643 2.989 1.00 77.31 120 ARG A C 1
ATOM 879 O O . ARG A 1 120 ? 14.910 -7.517 2.879 1.00 77.31 120 ARG A O 1
ATOM 886 N N . ARG A 1 121 ? 16.979 -6.977 2.207 1.00 79.50 121 ARG A N 1
ATOM 887 C CA . ARG A 1 121 ? 16.554 -6.076 1.125 1.00 79.50 121 ARG A CA 1
ATOM 888 C C . ARG A 1 121 ? 16.005 -6.846 -0.064 1.00 79.50 121 ARG A C 1
ATOM 890 O O . ARG A 1 121 ? 15.002 -6.430 -0.633 1.00 79.50 121 ARG A O 1
ATOM 897 N N . ASP A 1 122 ? 16.645 -7.956 -0.419 1.00 82.75 122 ASP A N 1
ATOM 898 C CA . ASP A 1 122 ? 16.177 -8.812 -1.510 1.00 82.75 122 ASP A CA 1
ATOM 899 C C . ASP A 1 122 ? 14.864 -9.518 -1.135 1.00 82.75 122 ASP A C 1
ATOM 901 O O . ASP A 1 122 ? 13.967 -9.617 -1.971 1.00 82.75 122 ASP A O 1
ATOM 905 N N . GLU A 1 123 ? 14.719 -9.951 0.122 1.00 88.25 123 GLU A N 1
ATOM 906 C CA . GLU A 1 123 ? 13.464 -10.498 0.647 1.00 88.25 123 GLU A CA 1
ATOM 907 C C . GLU A 1 123 ? 12.349 -9.444 0.641 1.00 88.25 123 GLU A C 1
ATOM 909 O O . GLU A 1 123 ? 11.253 -9.707 0.144 1.00 88.25 123 GLU A O 1
ATOM 914 N N . LEU A 1 124 ? 12.635 -8.228 1.125 1.00 88.25 124 LEU A N 1
ATOM 915 C CA . LEU A 1 124 ? 11.672 -7.131 1.086 1.00 88.25 124 LEU A CA 1
ATOM 916 C C . LEU A 1 124 ? 11.271 -6.803 -0.354 1.00 88.25 124 LEU A C 1
ATOM 918 O O . LEU A 1 124 ? 10.084 -6.694 -0.635 1.00 88.25 124 LEU A O 1
ATOM 922 N N . ALA A 1 125 ? 12.226 -6.689 -1.279 1.00 89.38 125 ALA A N 1
ATOM 923 C CA . ALA A 1 125 ? 11.933 -6.421 -2.684 1.00 89.38 125 ALA A CA 1
ATOM 924 C C . ALA A 1 125 ? 11.082 -7.531 -3.321 1.00 89.38 125 ALA A C 1
ATOM 926 O O . ALA A 1 125 ? 10.191 -7.232 -4.111 1.00 89.38 125 ALA A O 1
ATOM 927 N N . ALA A 1 126 ? 11.314 -8.798 -2.963 1.00 92.31 126 ALA A N 1
ATOM 928 C CA . ALA A 1 126 ? 10.482 -9.907 -3.417 1.00 92.31 126 ALA A CA 1
ATOM 929 C C . ALA A 1 126 ? 9.045 -9.805 -2.881 1.00 92.31 126 ALA A C 1
ATOM 931 O O . ALA A 1 126 ? 8.103 -9.982 -3.649 1.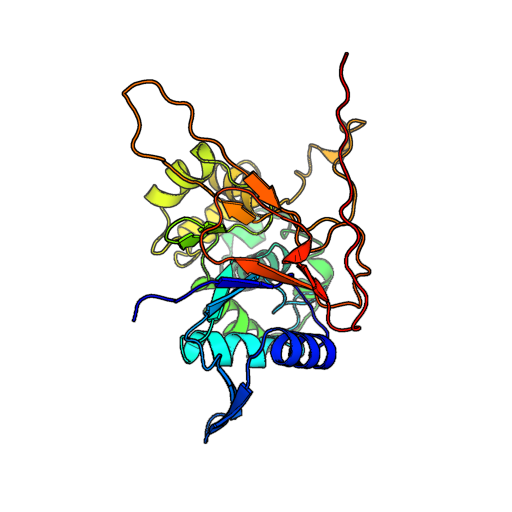00 92.31 126 ALA A O 1
ATOM 932 N N . TRP A 1 127 ? 8.868 -9.461 -1.602 1.00 94.88 127 TRP A N 1
ATOM 933 C CA . TRP A 1 127 ? 7.541 -9.212 -1.029 1.00 94.88 127 TRP A CA 1
ATOM 934 C C . TRP A 1 127 ? 6.861 -7.991 -1.663 1.00 94.88 127 TRP A C 1
ATOM 936 O O . TRP A 1 127 ? 5.692 -8.049 -2.010 1.00 94.88 127 TRP A O 1
ATOM 946 N N . LEU A 1 128 ? 7.590 -6.905 -1.926 1.00 94.75 128 LEU A N 1
ATOM 947 C CA . LEU A 1 128 ? 7.034 -5.710 -2.572 1.00 94.75 128 LEU A CA 1
ATOM 948 C C . LEU A 1 128 ? 6.470 -5.982 -3.972 1.00 94.75 128 LEU A C 1
ATOM 950 O O . LEU A 1 128 ? 5.550 -5.293 -4.402 1.00 94.75 128 LEU A O 1
ATOM 954 N N . ARG A 1 129 ? 6.961 -7.006 -4.677 1.00 95.56 129 ARG A N 1
ATOM 955 C CA . ARG A 1 129 ? 6.398 -7.427 -5.970 1.00 95.56 129 ARG A CA 1
ATOM 956 C C . ARG A 1 129 ? 5.015 -8.066 -5.859 1.00 95.56 129 ARG A C 1
ATOM 958 O O . ARG A 1 129 ? 4.363 -8.227 -6.885 1.00 95.56 129 ARG A O 1
ATOM 965 N N . THR A 1 130 ? 4.559 -8.411 -4.654 1.00 96.38 130 THR A N 1
ATOM 966 C CA . THR A 1 130 ? 3.187 -8.872 -4.389 1.00 96.38 130 THR A CA 1
ATOM 967 C C . THR A 1 130 ? 2.268 -7.743 -3.917 1.00 96.38 130 THR A C 1
ATOM 969 O O . THR A 1 130 ? 1.064 -7.957 -3.786 1.00 96.38 130 THR A O 1
ATOM 972 N N . VAL A 1 131 ? 2.809 -6.540 -3.691 1.00 97.06 131 VAL A N 1
ATOM 973 C CA . VAL A 1 131 ? 2.047 -5.356 -3.288 1.00 97.06 131 VAL A CA 1
ATOM 974 C C . VAL A 1 131 ? 1.459 -4.668 -4.531 1.00 97.06 131 VAL A C 1
ATOM 976 O O . VAL A 1 131 ? 2.204 -4.354 -5.465 1.00 97.06 131 VAL A O 1
ATOM 979 N N . PRO A 1 132 ? 0.142 -4.397 -4.565 1.00 97.12 132 PRO A N 1
ATOM 980 C CA . PRO A 1 132 ? -0.503 -3.797 -5.726 1.00 97.12 132 PRO A CA 1
ATOM 981 C C . PRO A 1 132 ? -0.174 -2.307 -5.877 1.00 97.12 132 PRO A C 1
ATOM 983 O O . PRO A 1 132 ? -0.026 -1.578 -4.898 1.00 97.12 132 PRO A O 1
ATOM 986 N N . LEU A 1 133 ? -0.128 -1.815 -7.116 1.00 95.19 133 LEU A N 1
ATOM 987 C CA . LEU A 1 133 ? -0.000 -0.383 -7.422 1.00 95.19 133 LEU A CA 1
ATOM 988 C C . LEU A 1 133 ? -1.260 0.411 -7.041 1.00 95.19 133 LEU A C 1
ATOM 990 O O . LEU A 1 133 ? -1.171 1.590 -6.699 1.00 95.19 133 LEU A O 1
ATOM 994 N N . TRP A 1 134 ? -2.433 -0.224 -7.102 1.00 94.88 134 TRP A N 1
ATOM 995 C CA . TRP A 1 134 ? -3.707 0.365 -6.695 1.00 94.88 134 TRP A CA 1
ATOM 996 C C . TRP A 1 134 ? -4.684 -0.698 -6.179 1.00 94.88 134 TRP A C 1
ATOM 998 O O . TRP A 1 134 ? -4.591 -1.884 -6.510 1.00 94.88 134 TRP A O 1
ATOM 1008 N N . LEU A 1 135 ? -5.679 -0.243 -5.423 1.00 93.75 135 LEU A N 1
ATOM 1009 C CA . LEU A 1 135 ? -6.803 -1.038 -4.938 1.00 93.75 135 LEU A CA 1
ATOM 1010 C C . LEU A 1 135 ? -8.121 -0.452 -5.453 1.00 93.75 135 LEU A C 1
ATOM 1012 O O . LEU A 1 135 ? -8.305 0.764 -5.467 1.00 93.75 135 LEU A O 1
ATOM 1016 N N . ASP A 1 136 ? -9.038 -1.329 -5.852 1.00 90.50 136 ASP A N 1
ATOM 1017 C CA . ASP A 1 136 ? -10.400 -1.003 -6.294 1.00 90.50 136 ASP A CA 1
ATOM 1018 C C . ASP A 1 136 ? -11.377 -1.738 -5.366 1.00 90.50 136 ASP A C 1
ATOM 1020 O O . ASP A 1 136 ? -11.871 -2.827 -5.662 1.00 90.50 136 ASP A O 1
ATOM 1024 N N . LEU A 1 137 ? -11.525 -1.202 -4.155 1.00 87.62 137 LEU A N 1
ATOM 1025 C CA . LEU A 1 137 ? -12.354 -1.765 -3.095 1.00 87.62 137 LEU A CA 1
ATOM 1026 C C . LEU A 1 137 ? -13.796 -1.250 -3.244 1.00 87.62 137 LEU A C 1
ATOM 1028 O O . LEU A 1 137 ? -14.028 -0.203 -3.855 1.00 87.62 137 LEU A O 1
ATOM 1032 N N . PRO A 1 138 ? -14.797 -1.929 -2.655 1.00 80.38 138 PRO A N 1
ATOM 1033 C CA . PRO A 1 138 ? -16.175 -1.448 -2.676 1.00 80.38 138 PRO A CA 1
ATOM 1034 C C . PRO A 1 138 ? -16.304 -0.008 -2.149 1.00 80.38 138 PRO A C 1
ATOM 1036 O O . PRO A 1 138 ? -16.104 0.257 -0.964 1.00 80.38 138 PRO A O 1
ATOM 1039 N N . GLY A 1 139 ? -16.641 0.922 -3.048 1.00 78.56 139 GLY A N 1
ATOM 1040 C CA . GLY A 1 139 ? -16.802 2.351 -2.753 1.00 78.56 139 GLY A CA 1
ATOM 1041 C C . GLY A 1 139 ? -15.499 3.120 -2.508 1.00 78.56 139 GLY A C 1
ATOM 1042 O O . GLY A 1 139 ? -15.555 4.315 -2.241 1.00 78.56 139 GLY A O 1
ATOM 1043 N N . LEU A 1 140 ? -14.337 2.469 -2.597 1.00 83.69 140 LEU A N 1
ATOM 1044 C CA . LEU A 1 140 ? -13.055 3.048 -2.215 1.00 83.69 140 LEU A CA 1
ATOM 1045 C C . LEU A 1 140 ? -11.955 2.634 -3.190 1.00 83.69 140 LEU A C 1
ATOM 1047 O O . LEU A 1 140 ? -11.555 1.474 -3.238 1.00 83.69 140 LEU A O 1
ATOM 1051 N N . ARG A 1 141 ? -11.396 3.597 -3.915 1.00 87.81 141 ARG A N 1
ATOM 1052 C CA . ARG A 1 141 ? -10.201 3.393 -4.727 1.00 87.81 141 ARG A CA 1
ATOM 1053 C C . ARG A 1 141 ? -8.999 4.033 -4.067 1.00 87.81 141 ARG A C 1
ATOM 1055 O O . ARG A 1 141 ? -9.068 5.150 -3.554 1.00 87.81 141 ARG A O 1
ATOM 1062 N N . VAL A 1 142 ? -7.889 3.310 -4.075 1.00 89.44 142 VAL A N 1
ATOM 1063 C CA . VAL A 1 142 ? -6.669 3.721 -3.383 1.00 89.44 142 VAL A CA 1
ATOM 1064 C C . VAL A 1 142 ? -5.480 3.561 -4.309 1.00 89.44 142 VAL A C 1
ATOM 1066 O O . VAL A 1 142 ? -5.306 2.522 -4.937 1.00 89.44 142 VAL A O 1
ATOM 1069 N N . VAL A 1 143 ? -4.662 4.603 -4.384 1.00 89.31 143 VAL A N 1
ATOM 1070 C CA . VAL A 1 143 ? -3.409 4.666 -5.138 1.00 89.31 143 VAL A CA 1
ATOM 1071 C C . VAL A 1 143 ? -2.486 5.645 -4.415 1.00 89.31 143 VAL A C 1
ATOM 1073 O O . VAL A 1 143 ? -2.972 6.535 -3.719 1.00 89.31 143 VAL A O 1
ATOM 1076 N N . HIS A 1 144 ? -1.170 5.472 -4.535 1.00 85.88 144 HIS A N 1
ATOM 1077 C CA . HIS A 1 144 ? -0.216 6.262 -3.750 1.00 85.88 144 HIS A CA 1
ATOM 1078 C C . HIS A 1 144 ? -0.167 7.749 -4.112 1.00 85.88 144 HIS A C 1
ATOM 1080 O O . HIS A 1 144 ? 0.240 8.541 -3.269 1.00 85.88 144 HIS A O 1
ATOM 1086 N N . ALA A 1 145 ? -0.498 8.128 -5.349 1.00 82.62 145 ALA A N 1
ATOM 1087 C CA . ALA A 1 145 ? -0.546 9.535 -5.729 1.00 82.62 145 ALA A CA 1
ATOM 1088 C C . ALA A 1 145 ? -1.747 9.886 -6.600 1.00 82.62 145 ALA A C 1
ATOM 1090 O O . ALA A 1 145 ? -2.612 10.654 -6.184 1.00 82.62 145 ALA A O 1
ATOM 1091 N N . ARG A 1 146 ? -1.823 9.346 -7.819 1.00 84.12 146 ARG A N 1
ATOM 1092 C CA . ARG A 1 146 ? -2.837 9.778 -8.786 1.00 84.12 146 ARG A CA 1
ATOM 1093 C C . ARG A 1 146 ? -3.607 8.605 -9.351 1.00 84.12 146 ARG A C 1
ATOM 1095 O O . ARG A 1 146 ? -3.025 7.686 -9.911 1.00 84.12 146 ARG A O 1
ATOM 1102 N N . TRP A 1 147 ? -4.932 8.679 -9.276 1.00 86.19 147 TRP A N 1
ATOM 1103 C CA . TRP A 1 147 ? -5.792 7.750 -9.999 1.00 86.19 147 TRP A CA 1
ATOM 1104 C C . TRP A 1 147 ? -5.942 8.222 -11.442 1.00 86.19 147 TRP A C 1
ATOM 1106 O O . TRP A 1 147 ? -6.481 9.303 -11.691 1.00 86.19 147 TRP A O 1
ATOM 1116 N N . ASN A 1 148 ? -5.483 7.412 -12.390 1.00 86.75 148 ASN A N 1
ATOM 1117 C CA . ASN A 1 148 ? -5.659 7.660 -13.814 1.00 86.75 148 ASN A CA 1
ATOM 1118 C C . ASN A 1 148 ? -6.264 6.415 -14.465 1.00 86.75 148 ASN A C 1
ATOM 1120 O O . ASN A 1 148 ? -5.619 5.371 -14.515 1.00 86.75 148 ASN A O 1
ATOM 1124 N N . ASP A 1 149 ? -7.499 6.523 -14.964 1.00 87.69 149 ASP A N 1
ATOM 1125 C CA . ASP A 1 149 ? -8.196 5.376 -15.556 1.00 87.69 149 ASP A CA 1
ATOM 1126 C C . ASP A 1 149 ? -7.501 4.850 -16.806 1.00 87.69 149 ASP A C 1
ATOM 1128 O O . ASP A 1 149 ? -7.519 3.647 -17.039 1.00 87.69 149 ASP A O 1
ATOM 1132 N N . PHE A 1 150 ? -6.903 5.735 -17.608 1.00 91.50 150 PHE A N 1
ATOM 1133 C CA . PHE A 1 150 ? -6.218 5.344 -18.833 1.00 91.50 150 PHE A CA 1
ATOM 1134 C C . PHE A 1 150 ? -4.975 4.512 -18.507 1.00 91.50 150 PHE A C 1
ATOM 1136 O O . PHE A 1 150 ? -4.823 3.402 -19.018 1.00 91.50 150 PHE A O 1
ATOM 1143 N N . ASP A 1 151 ? -4.139 5.007 -17.592 1.00 93.94 151 ASP A N 1
ATOM 1144 C CA . ASP A 1 151 ? -2.927 4.308 -17.155 1.00 93.94 151 ASP A CA 1
ATOM 1145 C C . ASP A 1 151 ? -3.268 2.991 -16.449 1.00 93.94 151 ASP A C 1
ATOM 1147 O O . ASP A 1 151 ? -2.653 1.962 -16.725 1.00 93.94 151 ASP A O 1
ATOM 1151 N N . ILE A 1 152 ? -4.287 2.993 -15.581 1.00 94.12 152 ILE A N 1
ATOM 1152 C CA . ILE A 1 152 ? -4.764 1.787 -14.894 1.00 94.12 152 ILE A CA 1
ATOM 1153 C C . ILE A 1 152 ? -5.306 0.770 -15.900 1.00 94.12 152 ILE A C 1
ATOM 1155 O O . ILE A 1 152 ? -4.977 -0.408 -15.796 1.00 94.12 152 ILE A O 1
ATOM 1159 N N . ALA A 1 153 ? -6.108 1.188 -16.881 1.00 95.25 153 ALA A N 1
ATOM 1160 C CA . ALA A 1 153 ? -6.639 0.284 -17.898 1.00 95.25 153 ALA A CA 1
ATOM 1161 C C . ALA A 1 153 ? -5.519 -0.343 -18.740 1.00 95.25 153 ALA A C 1
ATOM 1163 O O . ALA A 1 153 ? -5.554 -1.548 -18.982 1.00 95.25 153 ALA A O 1
ATOM 1164 N N . ALA A 1 154 ? -4.509 0.439 -19.131 1.00 95.81 154 ALA A N 1
ATOM 1165 C CA . ALA A 1 154 ? -3.348 -0.067 -19.860 1.00 95.81 154 ALA A CA 1
ATOM 1166 C C . ALA A 1 154 ? -2.519 -1.046 -19.011 1.00 95.81 154 ALA A C 1
ATOM 1168 O O . ALA A 1 154 ? -2.165 -2.130 -19.474 1.00 95.81 154 ALA A O 1
ATOM 1169 N N . LEU A 1 155 ? -2.252 -0.703 -17.747 1.00 96.69 155 LEU A N 1
ATOM 1170 C CA . LEU A 1 155 ? -1.500 -1.557 -16.828 1.00 96.69 155 LEU A CA 1
ATOM 1171 C C . LEU A 1 155 ? -2.249 -2.854 -16.491 1.00 96.69 155 LEU A C 1
ATOM 1173 O O . LEU A 1 155 ? -1.621 -3.905 -16.421 1.00 96.69 155 LEU A O 1
ATOM 1177 N N . ARG A 1 156 ? -3.582 -2.834 -16.360 1.00 95.81 156 ARG A N 1
ATOM 1178 C CA . ARG A 1 156 ? -4.401 -4.041 -16.114 1.00 95.81 156 ARG A CA 1
ATOM 1179 C C . ARG A 1 156 ? -4.210 -5.143 -17.158 1.00 95.81 156 ARG A C 1
ATOM 1181 O O . ARG A 1 156 ? -4.470 -6.298 -16.852 1.00 95.81 156 ARG A O 1
ATOM 1188 N N . VAL A 1 157 ? -3.780 -4.804 -18.375 1.00 95.69 157 VAL A N 1
ATOM 1189 C CA . VAL A 1 157 ? -3.528 -5.788 -19.441 1.00 95.69 157 VAL A CA 1
ATOM 1190 C C . VAL A 1 157 ? -2.255 -6.596 -19.182 1.00 95.69 157 VAL A C 1
ATOM 1192 O O . VAL A 1 157 ? -2.164 -7.741 -19.616 1.00 95.69 157 VAL A O 1
ATOM 1195 N N . VAL A 1 158 ? -1.272 -6.008 -18.495 1.00 94.81 158 VAL A N 1
ATOM 1196 C CA . VAL A 1 158 ? 0.059 -6.610 -18.307 1.00 94.81 158 VAL A CA 1
ATOM 1197 C C . VAL A 1 158 ? 0.359 -6.995 -16.859 1.00 94.81 158 VAL A C 1
ATOM 1199 O O . VAL A 1 158 ? 1.279 -7.770 -16.624 1.00 94.81 158 VAL A O 1
ATOM 1202 N N . LEU A 1 159 ? -0.382 -6.454 -15.889 1.00 95.81 159 LEU A N 1
ATOM 1203 C CA . LEU A 1 159 ? -0.203 -6.755 -14.472 1.00 95.81 159 LEU A CA 1
ATOM 1204 C C . LEU A 1 159 ? -1.095 -7.909 -14.028 1.00 95.81 159 LEU A C 1
ATOM 1206 O O . LEU A 1 159 ? -2.293 -7.916 -14.303 1.00 95.81 159 LEU A O 1
ATOM 1210 N N . ASP A 1 160 ? -0.527 -8.808 -13.231 1.00 93.44 160 ASP A N 1
ATOM 1211 C CA . ASP A 1 160 ? -1.294 -9.766 -12.441 1.00 93.44 160 ASP A CA 1
ATOM 1212 C C . ASP A 1 160 ? -1.571 -9.183 -11.050 1.00 93.44 160 ASP A C 1
ATOM 1214 O O . ASP A 1 160 ? -0.674 -8.639 -10.404 1.00 93.44 160 ASP A O 1
ATOM 1218 N N . GLY A 1 161 ? -2.828 -9.222 -10.606 1.00 93.75 161 GLY A N 1
ATOM 1219 C CA . GLY A 1 161 ? -3.238 -8.685 -9.301 1.00 93.75 161 GLY A CA 1
ATOM 1220 C C . GLY A 1 161 ? -2.958 -7.188 -9.076 1.00 93.75 161 GLY A C 1
ATOM 1221 O O . GLY A 1 161 ? -2.956 -6.743 -7.933 1.00 93.75 161 GLY A O 1
ATOM 1222 N N . ASN A 1 162 ? -2.732 -6.404 -10.139 1.00 97.12 162 ASN A N 1
ATOM 1223 C CA . ASN A 1 162 ? -2.229 -5.017 -10.094 1.00 97.12 162 ASN A CA 1
ATOM 1224 C C . ASN A 1 162 ? -0.800 -4.891 -9.525 1.00 97.12 162 ASN A C 1
ATOM 1226 O O . ASN A 1 162 ? -0.389 -3.798 -9.128 1.00 97.12 162 ASN A O 1
ATOM 1230 N N . CYS A 1 163 ? -0.045 -5.986 -9.477 1.00 97.19 163 CYS A N 1
ATOM 1231 C CA . CYS A 1 163 ? 1.272 -6.069 -8.859 1.00 97.19 163 CYS A CA 1
ATOM 1232 C C . CYS A 1 163 ? 2.388 -6.125 -9.909 1.00 97.19 163 CYS A C 1
ATOM 1234 O O . CYS A 1 163 ? 2.225 -6.677 -10.998 1.00 97.19 163 CYS A O 1
ATOM 1236 N N . LEU A 1 164 ? 3.567 -5.609 -9.558 1.00 95.00 164 LEU A N 1
ATOM 1237 C CA . LEU A 1 164 ? 4.780 -5.692 -10.382 1.00 95.00 164 LEU A CA 1
ATOM 1238 C C . LEU A 1 164 ? 5.462 -7.069 -10.236 1.00 95.00 164 LEU A C 1
ATOM 1240 O O . LEU A 1 164 ? 6.620 -7.174 -9.831 1.00 95.00 164 LEU A O 1
ATOM 1244 N N . ALA A 1 165 ? 4.713 -8.133 -10.532 1.00 92.69 165 ALA A N 1
ATOM 1245 C CA . ALA A 1 165 ? 5.138 -9.516 -10.328 1.00 92.69 165 ALA A CA 1
ATOM 1246 C C . ALA A 1 165 ? 6.015 -10.066 -11.465 1.00 92.69 165 ALA A C 1
ATOM 1248 O O . ALA A 1 165 ? 6.876 -10.906 -11.200 1.00 92.69 165 ALA A O 1
ATOM 1249 N N . ASP A 1 166 ? 5.848 -9.578 -12.697 1.00 93.12 166 ASP A N 1
ATOM 1250 C CA . ASP A 1 166 ? 6.571 -10.034 -13.892 1.00 93.12 166 ASP A CA 1
ATOM 1251 C C . ASP A 1 166 ? 7.837 -9.205 -14.179 1.00 93.12 166 ASP A C 1
ATOM 1253 O O . ASP A 1 166 ? 7.830 -7.976 -14.098 1.00 93.12 166 ASP A O 1
ATOM 1257 N N . ASP A 1 167 ? 8.931 -9.875 -14.548 1.00 91.69 167 ASP A N 1
ATOM 1258 C CA . ASP A 1 167 ? 10.217 -9.223 -14.827 1.00 91.69 167 ASP A CA 1
ATOM 1259 C C . ASP A 1 167 ? 10.178 -8.336 -16.077 1.00 91.69 167 ASP A C 1
ATOM 1261 O O . ASP A 1 167 ? 10.784 -7.264 -16.078 1.00 91.69 167 ASP A O 1
ATOM 1265 N N . GLY A 1 168 ? 9.443 -8.733 -17.119 1.00 91.06 168 GLY A N 1
ATOM 1266 C CA . GLY A 1 168 ? 9.287 -7.942 -18.339 1.00 91.06 168 GLY A CA 1
ATOM 1267 C C . GLY A 1 168 ? 8.539 -6.638 -18.079 1.00 91.06 168 GLY A C 1
ATOM 1268 O O . GLY A 1 168 ? 8.955 -5.573 -18.543 1.00 91.06 168 GLY A O 1
ATOM 1269 N N . VAL A 1 169 ? 7.485 -6.694 -17.264 1.00 91.62 169 VAL A N 1
ATOM 1270 C CA . VAL A 1 169 ? 6.761 -5.507 -16.794 1.00 91.62 169 VAL A CA 1
ATOM 1271 C C . VAL A 1 169 ? 7.660 -4.610 -15.947 1.00 91.62 169 VAL A C 1
ATOM 1273 O O . VAL A 1 169 ? 7.675 -3.399 -16.167 1.00 91.62 169 VAL A O 1
ATOM 1276 N N . VAL A 1 170 ? 8.424 -5.165 -14.999 1.00 92.25 170 VAL A N 1
ATOM 1277 C CA . VAL A 1 170 ? 9.348 -4.368 -14.174 1.00 92.25 170 VAL A CA 1
ATOM 1278 C C . VAL A 1 170 ? 10.401 -3.693 -15.054 1.00 92.25 170 VAL A C 1
ATOM 1280 O O . VAL A 1 170 ? 10.650 -2.497 -14.889 1.00 92.25 170 VAL A O 1
ATOM 1283 N N . THR A 1 171 ? 10.963 -4.405 -16.036 1.00 90.94 171 THR A N 1
ATOM 1284 C CA . THR A 1 171 ? 11.882 -3.826 -17.026 1.00 90.94 171 THR A CA 1
ATOM 1285 C C . THR A 1 171 ? 11.214 -2.695 -17.803 1.00 90.94 171 THR A C 1
ATOM 1287 O O . THR A 1 171 ? 11.792 -1.611 -17.900 1.00 90.94 171 THR A O 1
ATOM 1290 N N . ALA A 1 172 ? 9.986 -2.881 -18.293 1.00 90.88 172 ALA A N 1
ATOM 1291 C CA . ALA A 1 172 ? 9.245 -1.830 -18.983 1.00 90.88 172 ALA A CA 1
ATOM 1292 C C . ALA A 1 172 ? 9.010 -0.612 -18.071 1.00 90.88 172 ALA A C 1
ATOM 1294 O O . ALA A 1 172 ? 9.345 0.504 -18.462 1.00 90.88 172 ALA A O 1
ATOM 1295 N N . ALA A 1 173 ? 8.537 -0.806 -16.838 1.00 91.31 173 ALA A N 1
ATOM 1296 C CA . ALA A 1 173 ? 8.299 0.262 -15.863 1.00 91.31 173 ALA A CA 1
ATOM 1297 C C . ALA A 1 173 ? 9.580 1.042 -15.498 1.00 91.31 173 ALA A C 1
ATOM 1299 O O . ALA A 1 173 ? 9.532 2.249 -15.246 1.00 91.31 173 ALA A O 1
ATOM 1300 N N . CYS A 1 174 ? 10.737 0.373 -15.511 1.00 87.44 174 CYS A N 1
ATOM 1301 C CA . CYS A 1 174 ? 12.044 0.989 -15.270 1.00 87.44 174 CYS A CA 1
ATOM 1302 C C . CYS A 1 174 ? 12.673 1.627 -16.519 1.00 87.44 174 CYS A C 1
ATOM 1304 O O . CYS A 1 174 ? 13.657 2.352 -16.390 1.00 87.44 174 CYS A O 1
ATOM 1306 N N . THR A 1 175 ? 12.149 1.359 -17.718 1.00 85.69 175 THR A N 1
ATOM 1307 C CA . THR A 1 175 ? 12.720 1.848 -18.981 1.00 85.69 175 THR A CA 1
ATOM 1308 C C . THR A 1 175 ? 12.214 3.260 -19.285 1.00 85.69 175 THR A C 1
ATOM 1310 O O . THR A 1 175 ? 11.022 3.427 -19.558 1.00 85.69 175 THR A O 1
ATOM 1313 N N . PRO A 1 176 ? 13.083 4.290 -19.292 1.00 82.31 176 PRO A N 1
ATOM 1314 C CA . PRO A 1 176 ? 12.658 5.663 -19.549 1.00 82.31 176 PRO A CA 1
ATOM 1315 C C . PRO A 1 176 ? 11.959 5.817 -20.898 1.00 82.31 176 PRO A C 1
ATOM 1317 O O . PRO A 1 176 ? 12.451 5.346 -21.921 1.00 82.31 176 PRO A O 1
ATOM 1320 N N . GLY A 1 177 ? 10.828 6.521 -20.905 1.00 82.50 177 GLY A N 1
ATOM 1321 C CA . GLY A 1 177 ? 10.050 6.779 -22.118 1.00 82.50 177 GLY A CA 1
ATOM 1322 C C . GLY A 1 177 ? 9.198 5.603 -22.597 1.00 82.50 177 GLY A C 1
ATOM 1323 O O . GLY A 1 177 ? 8.479 5.758 -23.581 1.00 82.50 177 GLY A O 1
ATOM 1324 N N . SER A 1 178 ? 9.233 4.451 -21.919 1.00 89.62 178 SER A N 1
ATOM 1325 C CA . SER A 1 178 ? 8.226 3.416 -22.142 1.00 89.62 178 SER A CA 1
ATOM 1326 C C . SER A 1 178 ? 6.869 3.883 -21.599 1.00 89.62 178 SER A C 1
ATOM 1328 O O . SER A 1 178 ? 6.796 4.607 -20.602 1.00 89.62 178 SER A O 1
ATOM 1330 N N . TRP A 1 179 ? 5.782 3.415 -22.215 1.00 93.44 179 TRP A N 1
ATOM 1331 C CA . TRP A 1 179 ? 4.427 3.705 -21.739 1.00 93.44 179 TRP A CA 1
ATOM 1332 C C . TRP A 1 179 ? 4.213 3.220 -20.294 1.00 93.44 179 TRP A C 1
ATOM 1334 O O . TRP A 1 179 ? 3.594 3.919 -19.496 1.00 93.44 179 TRP A O 1
ATOM 1344 N N . ALA A 1 180 ? 4.770 2.055 -19.937 1.00 93.69 180 ALA A N 1
ATOM 1345 C CA . ALA A 1 180 ? 4.642 1.476 -18.603 1.00 93.69 180 ALA A CA 1
ATOM 1346 C C . ALA A 1 180 ? 5.367 2.332 -17.559 1.00 93.69 180 ALA A C 1
ATOM 1348 O O . ALA A 1 180 ? 4.866 2.509 -16.451 1.00 93.69 180 ALA A O 1
ATOM 1349 N N . SER A 1 181 ? 6.521 2.904 -17.919 1.00 91.69 181 SER A N 1
ATOM 1350 C CA . SER A 1 181 ? 7.245 3.827 -17.050 1.00 91.69 181 SER A CA 1
ATOM 1351 C C . SER A 1 181 ? 6.427 5.087 -16.793 1.00 91.69 181 SER A C 1
ATOM 1353 O O . SER A 1 181 ? 6.212 5.436 -15.637 1.00 91.69 181 SER A O 1
ATOM 1355 N N . THR A 1 182 ? 5.885 5.724 -17.834 1.00 91.12 182 THR A N 1
ATOM 1356 C CA . THR A 1 182 ? 5.015 6.904 -17.685 1.00 91.12 182 THR A CA 1
ATOM 1357 C C . THR A 1 182 ? 3.771 6.604 -16.841 1.00 91.12 182 THR A C 1
ATOM 1359 O O . THR A 1 182 ? 3.439 7.380 -15.942 1.00 91.12 182 THR A O 1
ATOM 1362 N N . ALA A 1 183 ? 3.118 5.461 -17.068 1.00 93.38 183 ALA A N 1
ATOM 1363 C CA . ALA A 1 183 ? 1.937 5.046 -16.316 1.00 93.38 183 ALA A CA 1
ATOM 1364 C C . ALA A 1 183 ? 2.254 4.830 -14.825 1.00 93.38 183 ALA A C 1
ATOM 1366 O O . ALA A 1 183 ? 1.631 5.447 -13.961 1.00 93.38 183 ALA A O 1
ATOM 1367 N N . VAL A 1 184 ? 3.273 4.022 -14.502 1.00 92.88 184 VAL A N 1
ATOM 1368 C CA . VAL A 1 184 ? 3.690 3.769 -13.108 1.00 92.88 184 VAL A CA 1
ATOM 1369 C C . VAL A 1 184 ? 4.118 5.063 -12.417 1.00 92.88 184 VAL A C 1
ATOM 1371 O O . VAL A 1 184 ? 3.728 5.315 -11.279 1.00 92.88 184 VAL A O 1
ATOM 1374 N N . ARG A 1 185 ? 4.873 5.926 -13.104 1.00 89.94 185 ARG A N 1
ATOM 1375 C CA . ARG A 1 185 ? 5.290 7.225 -12.561 1.00 89.94 185 ARG A CA 1
ATOM 1376 C C . ARG A 1 185 ? 4.106 8.134 -12.260 1.00 89.94 185 ARG A C 1
ATOM 1378 O O . ARG A 1 185 ? 4.099 8.756 -11.202 1.00 89.94 185 ARG A O 1
ATOM 1385 N N . THR A 1 186 ? 3.090 8.150 -13.122 1.00 88.19 186 THR A N 1
ATOM 1386 C CA . THR A 1 186 ? 1.845 8.893 -12.882 1.00 88.19 186 THR A CA 1
ATOM 1387 C C . THR A 1 186 ? 1.137 8.394 -11.625 1.00 88.19 186 THR A C 1
ATOM 1389 O O . THR A 1 186 ? 0.809 9.202 -10.756 1.00 88.19 186 THR A O 1
ATOM 1392 N N . LEU A 1 187 ? 0.954 7.076 -11.480 1.00 88.94 187 LEU A N 1
ATOM 1393 C CA . LEU A 1 187 ? 0.276 6.502 -10.311 1.00 88.94 187 LEU A CA 1
ATOM 1394 C C . LEU A 1 187 ? 1.031 6.763 -8.998 1.00 88.94 187 LEU A C 1
ATOM 1396 O O . LEU A 1 187 ? 0.398 6.970 -7.961 1.00 88.94 187 LEU A O 1
ATOM 1400 N N . LEU A 1 188 ? 2.366 6.790 -9.045 1.00 87.06 188 LEU A N 1
ATOM 1401 C CA . LEU A 1 188 ? 3.238 6.979 -7.879 1.00 87.06 188 LEU A CA 1
ATOM 1402 C C . LEU A 1 188 ? 3.669 8.436 -7.632 1.00 87.06 188 LEU A C 1
ATOM 1404 O O . LEU A 1 188 ? 4.368 8.693 -6.654 1.00 87.06 188 LEU A O 1
ATOM 1408 N N . GLY A 1 189 ? 3.281 9.384 -8.492 1.00 82.25 189 GLY A N 1
ATOM 1409 C CA . GLY A 1 189 ? 3.634 10.803 -8.346 1.00 82.25 189 GLY A CA 1
ATOM 14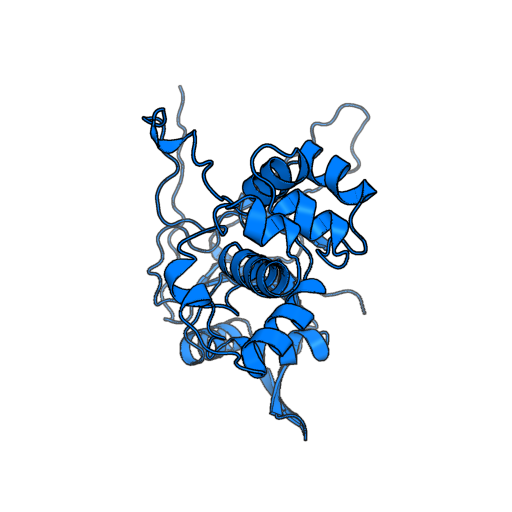10 C C . GLY A 1 189 ? 5.122 11.091 -8.573 1.00 82.25 189 GLY A C 1
ATOM 1411 O O . GLY A 1 189 ? 5.698 11.982 -7.954 1.00 82.25 189 GLY A O 1
ATOM 1412 N N . LEU A 1 190 ? 5.775 10.309 -9.432 1.00 81.75 190 LEU A N 1
ATOM 1413 C CA . LEU A 1 190 ? 7.192 10.451 -9.748 1.00 81.75 190 LEU A CA 1
ATOM 1414 C C . LEU A 1 190 ? 7.377 11.439 -10.908 1.00 81.75 190 LEU A C 1
ATOM 1416 O O . LEU A 1 190 ? 7.038 11.125 -12.045 1.00 81.75 190 LEU A O 1
ATOM 1420 N N . ALA A 1 191 ? 7.966 12.607 -10.642 1.00 66.69 191 ALA A N 1
ATOM 1421 C CA . ALA A 1 191 ? 8.221 13.630 -11.664 1.00 66.69 191 ALA A CA 1
ATOM 1422 C C . ALA A 1 191 ? 9.133 13.112 -12.786 1.00 66.69 191 ALA A C 1
ATOM 1424 O O . ALA A 1 191 ? 10.194 12.555 -12.500 1.00 66.69 191 ALA A O 1
ATOM 1425 N N . ASP A 1 192 ? 8.778 13.308 -14.057 1.00 56.62 192 ASP A N 1
ATOM 1426 C CA . ASP A 1 192 ? 9.636 12.934 -15.186 1.00 56.62 192 ASP A CA 1
ATOM 1427 C C . ASP A 1 192 ? 10.925 13.763 -15.225 1.00 56.62 192 ASP A C 1
ATOM 1429 O O . ASP A 1 192 ? 10.941 14.957 -14.929 1.00 56.62 192 ASP A O 1
ATOM 1433 N N . ALA A 1 193 ? 12.029 13.148 -15.663 1.00 44.56 193 ALA A N 1
ATOM 1434 C CA . ALA A 1 193 ? 13.308 13.849 -15.818 1.00 44.56 193 ALA A CA 1
ATOM 1435 C C . ALA A 1 193 ? 13.223 15.052 -16.786 1.00 44.56 193 ALA A C 1
ATOM 1437 O O . ALA A 1 193 ? 14.044 15.960 -16.694 1.00 44.56 193 ALA A O 1
ATOM 1438 N N . ARG A 1 194 ? 12.224 15.070 -17.687 1.00 38.09 194 ARG A N 1
ATOM 1439 C CA . ARG A 1 194 ? 11.954 16.169 -18.632 1.00 38.09 194 ARG A CA 1
ATOM 1440 C C . ARG A 1 194 ? 11.102 17.301 -18.038 1.00 38.09 194 ARG A C 1
ATOM 1442 O O . ARG A 1 194 ? 11.199 18.419 -18.529 1.00 38.09 194 ARG A O 1
ATOM 1449 N N . SER A 1 195 ? 10.322 17.048 -16.985 1.00 38.66 195 SER A N 1
ATOM 1450 C CA . SER A 1 195 ? 9.409 18.038 -16.381 1.00 38.66 195 SER A CA 1
ATOM 1451 C C . SER A 1 195 ? 10.110 19.044 -15.466 1.00 38.66 195 SER A C 1
ATOM 1453 O O . SER A 1 195 ? 9.564 20.100 -15.176 1.00 38.66 195 SER A O 1
ATOM 1455 N N . ARG A 1 196 ? 11.371 18.791 -15.084 1.00 37.56 196 ARG A N 1
ATOM 1456 C CA . ARG A 1 196 ? 12.184 19.722 -14.277 1.00 37.56 196 ARG A CA 1
ATOM 1457 C C . ARG A 1 196 ? 12.435 21.093 -14.926 1.00 37.56 196 ARG A C 1
ATOM 1459 O O . ARG A 1 196 ? 12.966 21.967 -14.253 1.00 37.56 196 ARG A O 1
ATOM 1466 N N . ALA A 1 197 ? 12.106 21.271 -16.206 1.00 33.94 197 ALA A N 1
ATOM 1467 C CA . ALA A 1 197 ? 12.347 22.505 -16.951 1.00 33.94 197 ALA A CA 1
ATOM 1468 C C . ALA A 1 197 ? 11.079 23.333 -17.250 1.00 33.94 197 ALA A C 1
ATOM 1470 O O . ALA A 1 197 ? 11.209 24.363 -17.904 1.00 33.94 197 ALA A O 1
ATOM 1471 N N . ALA A 1 198 ? 9.877 22.904 -16.832 1.00 33.19 198 ALA A N 1
ATOM 1472 C CA . ALA A 1 198 ? 8.627 23.513 -17.314 1.00 33.19 198 ALA A CA 1
ATOM 1473 C C . ALA A 1 198 ? 7.488 23.675 -16.283 1.00 33.19 198 ALA A C 1
ATOM 1475 O O . ALA A 1 198 ? 6.359 23.921 -16.695 1.00 33.19 198 ALA A O 1
ATOM 1476 N N . GLU A 1 199 ? 7.733 23.565 -14.975 1.00 34.34 199 GLU A N 1
ATOM 1477 C CA . GLU A 1 199 ? 6.666 23.690 -13.965 1.00 34.34 199 GLU A CA 1
ATOM 1478 C C . GLU A 1 199 ? 6.846 24.948 -13.096 1.00 34.34 199 GLU A C 1
ATOM 1480 O O . GLU A 1 199 ? 7.505 24.910 -12.062 1.00 34.34 199 GLU A O 1
ATOM 1485 N N . ASP A 1 200 ? 6.224 26.044 -13.553 1.00 31.52 200 ASP A N 1
ATOM 1486 C CA . ASP A 1 200 ? 5.756 27.196 -12.752 1.00 31.52 200 ASP A CA 1
ATOM 1487 C C . ASP A 1 200 ? 4.232 27.081 -12.470 1.00 31.52 200 ASP A C 1
ATOM 1489 O O . ASP A 1 200 ? 3.554 28.068 -12.207 1.00 31.52 200 ASP A O 1
ATOM 1493 N N . ASP A 1 201 ? 3.680 25.863 -12.498 1.00 32.47 201 ASP A N 1
ATOM 1494 C CA . ASP A 1 201 ? 2.344 25.545 -11.974 1.00 32.47 201 ASP A CA 1
ATOM 1495 C C . ASP A 1 201 ? 2.508 24.431 -10.924 1.00 32.47 201 ASP A C 1
ATOM 1497 O O . ASP A 1 201 ? 2.855 23.296 -11.250 1.00 32.47 201 ASP A O 1
ATOM 1501 N N . GLU A 1 202 ? 2.338 24.788 -9.648 1.00 28.78 202 GLU A N 1
ATOM 1502 C CA . GLU A 1 202 ? 2.589 23.965 -8.453 1.00 28.78 202 GLU A CA 1
ATOM 1503 C C . GLU A 1 202 ? 1.931 22.566 -8.471 1.00 28.78 202 GLU A C 1
ATOM 1505 O O . GLU A 1 202 ? 0.704 22.443 -8.486 1.00 28.78 202 GLU A O 1
ATOM 1510 N N . PRO A 1 203 ? 2.712 21.510 -8.186 1.00 31.62 203 PRO A N 1
ATOM 1511 C CA . PRO A 1 203 ? 2.325 20.451 -7.270 1.00 31.62 203 PRO A CA 1
ATOM 1512 C C . PRO A 1 203 ? 3.044 20.697 -5.936 1.00 31.62 203 PRO A C 1
ATOM 1514 O O . PRO A 1 203 ? 4.259 20.510 -5.827 1.00 31.62 203 PRO A O 1
ATOM 1517 N N . SER A 1 204 ? 2.312 21.144 -4.910 1.00 31.67 204 SER A N 1
ATOM 1518 C CA . SER A 1 204 ? 2.914 21.490 -3.619 1.00 31.67 204 SER A CA 1
ATOM 1519 C C . SER A 1 204 ? 3.644 20.293 -2.990 1.00 31.67 204 SER A C 1
ATOM 1521 O O . SER A 1 204 ? 3.147 19.167 -2.873 1.00 31.67 204 SER A O 1
ATOM 1523 N N . ALA A 1 205 ? 4.887 20.546 -2.587 1.00 31.77 205 ALA A N 1
ATOM 1524 C CA . ALA A 1 205 ? 5.765 19.581 -1.955 1.00 31.77 205 ALA A CA 1
ATOM 1525 C C . ALA A 1 205 ? 5.225 19.174 -0.571 1.00 31.77 205 ALA A C 1
ATOM 1527 O O . ALA A 1 205 ? 5.486 19.842 0.424 1.00 31.77 205 ALA A O 1
ATOM 1528 N N . GLY A 1 206 ? 4.525 18.039 -0.471 1.00 37.91 206 GLY A N 1
ATOM 1529 C CA . GLY A 1 206 ? 4.260 17.415 0.834 1.00 37.91 206 GLY A CA 1
ATOM 1530 C C . GLY A 1 206 ? 3.012 16.551 0.963 1.00 37.91 206 GLY A C 1
ATOM 1531 O O . GLY A 1 206 ? 2.975 15.710 1.863 1.00 37.91 206 GLY A O 1
ATOM 1532 N N . ALA A 1 207 ? 2.019 16.701 0.090 1.00 41.25 207 ALA A N 1
ATOM 1533 C CA . ALA A 1 207 ? 0.811 15.890 0.158 1.00 41.25 207 ALA A CA 1
ATOM 1534 C C . ALA A 1 207 ? 1.067 14.523 -0.488 1.00 41.25 207 ALA A C 1
ATOM 1536 O O . ALA A 1 207 ? 1.415 14.465 -1.659 1.00 41.25 207 ALA A O 1
ATOM 1537 N N . THR A 1 208 ? 0.898 13.424 0.254 1.00 48.44 208 THR A N 1
ATOM 1538 C CA . THR A 1 208 ? 0.627 12.106 -0.344 1.00 48.44 208 THR A CA 1
ATOM 1539 C C . THR A 1 208 ? -0.837 12.138 -0.790 1.00 48.44 208 THR A C 1
ATOM 1541 O O . THR A 1 208 ? -1.719 12.110 0.079 1.00 48.44 208 THR A O 1
ATOM 1544 N N . PRO A 1 209 ? -1.139 12.271 -2.092 1.00 49.91 209 PRO A N 1
ATOM 1545 C CA . PRO A 1 209 ? -2.506 12.149 -2.571 1.00 49.91 209 PRO A CA 1
ATOM 1546 C C . PRO A 1 209 ? -2.850 10.651 -2.696 1.00 49.91 209 PRO A C 1
ATOM 1548 O O . PRO A 1 209 ? -1.975 9.824 -2.760 1.00 49.91 209 PRO A O 1
ATOM 1551 N N . VAL A 1 210 ? -4.061 10.132 -2.728 1.00 53.56 210 VAL A N 1
ATOM 1552 C CA . VAL A 1 210 ? -5.342 10.614 -2.274 1.00 53.56 210 VAL A CA 1
ATOM 1553 C C . VAL A 1 210 ? -6.233 9.355 -2.204 1.00 53.56 210 VAL A C 1
ATOM 1555 O O . VAL A 1 210 ? -6.127 8.476 -3.062 1.00 53.56 210 VAL A O 1
ATOM 1558 N N . ILE A 1 211 ? -7.161 9.269 -1.253 1.00 59.19 211 ILE A N 1
ATOM 1559 C CA . ILE A 1 211 ? -8.296 8.339 -1.371 1.00 59.19 211 ILE A CA 1
ATOM 1560 C C . ILE A 1 211 ? -9.195 8.810 -2.513 1.00 59.19 211 ILE A C 1
ATOM 1562 O O . ILE A 1 211 ? -9.757 9.899 -2.402 1.00 59.19 211 ILE A O 1
ATOM 1566 N N . VAL A 1 212 ? -9.383 8.004 -3.562 1.00 55.94 212 VAL A N 1
ATOM 1567 C CA . VAL A 1 212 ? -10.409 8.274 -4.575 1.00 55.94 212 VAL A CA 1
ATOM 1568 C C . VAL A 1 212 ? -11.653 7.464 -4.247 1.00 55.94 212 VAL A C 1
ATOM 1570 O O . VAL A 1 212 ? -11.761 6.295 -4.590 1.00 55.94 212 VAL A O 1
ATOM 1573 N N . ALA A 1 213 ? -12.623 8.059 -3.569 1.00 51.19 213 ALA A N 1
ATOM 1574 C CA . ALA A 1 213 ? -13.908 7.392 -3.402 1.00 51.19 213 ALA A CA 1
ATOM 1575 C C . ALA A 1 213 ? -14.754 7.582 -4.668 1.00 51.19 213 ALA A C 1
ATOM 1577 O O . ALA A 1 213 ? -15.020 8.715 -5.084 1.00 51.19 213 ALA A O 1
ATOM 1578 N N . GLU A 1 214 ? -15.167 6.473 -5.287 1.00 49.75 214 GLU A N 1
ATOM 1579 C CA . GLU A 1 214 ? -16.156 6.468 -6.364 1.00 49.75 214 GLU A CA 1
ATOM 1580 C C . GLU A 1 214 ? -17.471 5.899 -5.829 1.00 49.75 214 GLU A C 1
ATOM 1582 O O . GLU A 1 214 ? -17.540 4.739 -5.421 1.00 49.75 214 GLU A O 1
ATOM 1587 N N . HIS A 1 215 ? -18.530 6.710 -5.864 1.00 40.03 215 HIS A N 1
ATOM 1588 C CA . HIS A 1 215 ? -19.891 6.247 -5.629 1.00 40.03 215 HIS A CA 1
ATOM 1589 C C . HIS A 1 215 ? -20.696 6.373 -6.922 1.00 40.03 215 HIS A C 1
ATOM 1591 O O . HIS A 1 215 ? -21.112 7.464 -7.316 1.00 40.03 215 HIS A O 1
ATOM 1597 N N . ALA A 1 216 ? -20.948 5.242 -7.577 1.00 38.84 216 ALA A N 1
ATOM 1598 C CA . ALA A 1 216 ? -21.988 5.153 -8.587 1.00 38.84 216 ALA A CA 1
ATOM 1599 C C . ALA A 1 216 ? -23.328 4.988 -7.860 1.00 38.84 216 ALA A C 1
ATOM 1601 O O . ALA A 1 216 ? -23.753 3.872 -7.559 1.00 38.84 216 ALA A O 1
ATOM 1602 N N . ALA A 1 217 ? -24.005 6.097 -7.554 1.00 36.19 217 ALA A N 1
ATOM 1603 C CA . ALA A 1 217 ? -25.437 6.002 -7.312 1.00 36.19 217 ALA A CA 1
ATOM 1604 C C . ALA A 1 217 ? -26.048 5.494 -8.623 1.00 36.19 217 ALA A C 1
ATOM 1606 O O . ALA A 1 217 ? -25.882 6.132 -9.665 1.00 36.19 217 ALA A O 1
ATOM 1607 N N . ALA A 1 218 ? -26.685 4.324 -8.589 1.00 34.91 218 ALA A N 1
ATOM 1608 C CA . ALA A 1 218 ? -27.430 3.775 -9.713 1.00 34.91 218 ALA A CA 1
ATOM 1609 C C . ALA A 1 218 ? -28.636 4.682 -10.001 1.00 34.91 218 ALA A C 1
ATOM 1611 O O . ALA A 1 218 ? -29.764 4.395 -9.619 1.00 34.91 218 ALA A O 1
ATOM 1612 N N . THR A 1 219 ? -28.396 5.836 -10.610 1.00 38.88 219 THR A N 1
ATOM 1613 C CA . THR A 1 219 ? -29.431 6.809 -10.936 1.00 38.88 219 THR A CA 1
ATOM 1614 C C . THR A 1 219 ? -29.205 7.282 -12.357 1.00 38.88 219 THR A C 1
ATOM 1616 O O . THR A 1 219 ? -28.348 8.124 -12.602 1.00 38.88 219 THR A O 1
ATOM 1619 N N . ALA A 1 220 ? -30.023 6.716 -13.245 1.00 37.47 220 ALA A N 1
ATOM 1620 C CA . ALA A 1 220 ? -30.288 7.104 -14.626 1.00 37.47 220 ALA A CA 1
ATOM 1621 C C . ALA A 1 220 ? -29.103 7.079 -15.628 1.00 37.47 220 ALA A C 1
ATOM 1623 O O . ALA A 1 220 ? -27.979 7.474 -15.310 1.00 37.47 220 ALA A O 1
ATOM 1624 N N . PRO A 1 221 ? -29.353 6.670 -16.888 1.00 34.59 221 PRO A N 1
ATOM 1625 C CA . PRO A 1 221 ? -28.385 6.836 -17.969 1.00 34.59 221 PRO A CA 1
ATOM 1626 C C . PRO A 1 221 ? -28.045 8.328 -18.132 1.00 34.59 221 PRO A C 1
ATOM 1628 O O . PRO A 1 221 ? -28.939 9.135 -18.374 1.00 34.59 221 PRO A O 1
ATOM 1631 N N . GLY A 1 222 ? -26.769 8.696 -17.977 1.00 45.84 222 GLY A N 1
ATOM 1632 C CA . GLY A 1 222 ? -26.277 10.075 -18.151 1.00 45.84 222 GLY A CA 1
ATOM 1633 C C . GLY A 1 222 ? -25.799 10.794 -16.880 1.00 45.84 222 GLY A C 1
ATOM 1634 O O . GLY A 1 222 ? -25.314 11.921 -16.973 1.00 45.84 222 GLY A O 1
ATOM 1635 N N . SER A 1 223 ? -25.883 10.172 -15.701 1.00 45.56 223 SER A N 1
ATOM 1636 C CA . SER A 1 223 ? -25.326 10.735 -14.463 1.00 45.56 223 SER A CA 1
ATOM 1637 C C . SER A 1 223 ? -23.788 10.731 -14.476 1.00 45.56 223 SER A C 1
ATOM 1639 O O . SER A 1 223 ? -23.161 9.691 -14.678 1.00 45.56 223 SER A O 1
ATOM 1641 N N . ARG A 1 224 ? -23.164 11.898 -14.252 1.00 49.94 224 ARG A N 1
ATOM 1642 C CA . ARG A 1 224 ? -21.712 12.022 -14.038 1.00 49.94 224 ARG A CA 1
ATOM 1643 C C . ARG A 1 224 ? -21.340 11.374 -12.704 1.00 49.94 224 ARG A C 1
ATOM 1645 O O . ARG A 1 224 ? -21.754 11.851 -11.649 1.00 49.94 224 ARG A O 1
ATOM 1652 N N . THR A 1 225 ? -20.496 10.350 -12.748 1.00 54.25 225 THR A N 1
ATOM 1653 C CA . THR A 1 225 ? -19.830 9.805 -11.562 1.00 54.25 225 THR A CA 1
ATOM 1654 C C . THR A 1 225 ? -19.031 10.907 -10.864 1.00 54.25 225 THR A C 1
ATOM 1656 O O . THR A 1 225 ? -18.125 11.488 -11.463 1.00 54.25 225 THR A O 1
ATOM 1659 N N . ARG A 1 226 ? -19.356 11.216 -9.602 1.00 57.03 226 ARG A N 1
ATOM 1660 C CA . ARG A 1 226 ? -18.529 12.112 -8.781 1.00 57.03 226 ARG A CA 1
ATOM 1661 C C . ARG A 1 226 ? -17.364 11.320 -8.199 1.00 57.03 226 ARG A C 1
ATOM 1663 O O . ARG A 1 226 ? -17.564 10.252 -7.623 1.00 57.03 226 ARG A O 1
ATOM 1670 N N . ARG A 1 227 ? -16.156 11.857 -8.361 1.00 64.50 227 ARG A N 1
ATOM 1671 C CA . ARG A 1 227 ? -14.931 11.336 -7.752 1.00 64.50 227 ARG A CA 1
ATOM 1672 C C . ARG A 1 227 ? -14.462 12.325 -6.707 1.00 64.50 227 ARG A C 1
ATOM 1674 O O . ARG A 1 227 ? -14.321 13.508 -7.005 1.00 64.50 227 ARG A O 1
ATOM 1681 N N . HIS A 1 228 ? -14.233 11.827 -5.504 1.00 66.06 228 HIS A N 1
ATOM 1682 C CA . HIS A 1 228 ? -13.747 12.625 -4.390 1.00 66.06 228 HIS A CA 1
ATOM 1683 C C . HIS A 1 228 ? -12.295 12.267 -4.113 1.00 66.06 228 HIS A C 1
ATOM 1685 O O . HIS A 1 228 ? -11.960 11.090 -4.157 1.00 66.06 228 HIS A O 1
ATOM 1691 N N . ALA A 1 229 ? -11.459 13.267 -3.839 1.00 67.44 229 ALA A N 1
ATOM 1692 C CA . ALA A 1 229 ? -10.034 13.114 -3.594 1.00 67.44 229 ALA A CA 1
ATOM 1693 C C . ALA A 1 229 ? -9.668 13.614 -2.181 1.00 67.44 229 ALA A C 1
ATOM 1695 O O . ALA A 1 229 ? -9.916 14.779 -1.888 1.00 67.44 229 ALA A O 1
ATOM 1696 N N . LEU A 1 230 ? -9.076 12.774 -1.319 1.00 70.56 230 LEU A N 1
ATOM 1697 C CA . LEU A 1 230 ? -8.518 13.178 -0.017 1.00 70.56 230 LEU A CA 1
ATOM 1698 C C . LEU A 1 230 ? -7.008 12.972 0.113 1.00 70.56 230 LEU A C 1
ATOM 1700 O O . LEU A 1 230 ? -6.568 11.827 0.149 1.00 70.56 230 LEU A O 1
ATOM 1704 N N . ALA A 1 231 ? -6.234 14.032 0.343 1.00 70.00 231 ALA A N 1
ATOM 1705 C CA . ALA A 1 231 ? -4.84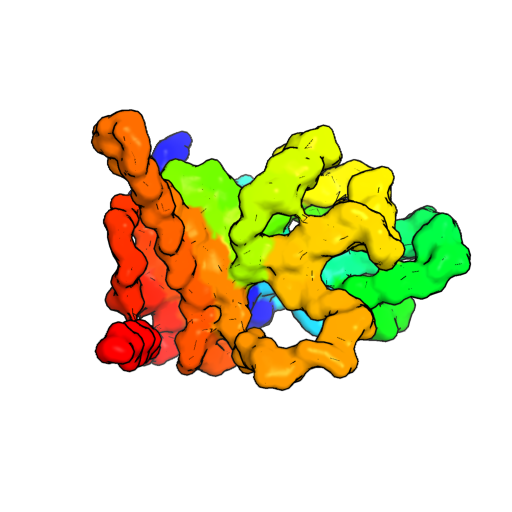7 13.901 0.785 1.00 70.00 231 ALA A CA 1
ATOM 1706 C C . ALA A 1 231 ? -4.799 13.627 2.298 1.00 70.00 231 ALA A C 1
ATOM 1708 O O . ALA A 1 231 ? -5.102 14.496 3.109 1.00 70.00 231 ALA A O 1
ATOM 1709 N N . VAL A 1 232 ? -4.404 12.413 2.695 1.00 68.38 232 VAL A N 1
ATOM 1710 C CA . VAL A 1 232 ? -4.446 11.969 4.109 1.00 68.38 232 VAL A CA 1
ATOM 1711 C C . VAL A 1 232 ? -3.412 12.697 4.984 1.00 68.38 232 VAL A C 1
ATOM 1713 O O . VAL A 1 232 ? -3.501 12.663 6.205 1.00 68.38 232 VAL A O 1
ATOM 1716 N N . ARG A 1 233 ? -2.425 13.369 4.381 1.00 71.62 233 ARG A N 1
ATOM 1717 C CA . ARG A 1 233 ? -1.321 14.033 5.093 1.00 71.62 233 ARG A CA 1
ATOM 1718 C C . ARG A 1 233 ? -1.275 15.553 4.901 1.00 71.62 233 ARG A C 1
ATOM 1720 O O . ARG A 1 233 ? -0.299 16.174 5.312 1.00 71.62 233 ARG A O 1
ATOM 1727 N N . ASP A 1 234 ? -2.277 16.142 4.252 1.00 68.50 234 ASP A N 1
ATOM 1728 C CA . ASP A 1 234 ? -2.270 17.580 3.974 1.00 68.50 234 ASP A CA 1
ATOM 1729 C C . ASP A 1 234 ? -2.202 18.403 5.272 1.00 68.50 234 ASP A C 1
ATOM 1731 O O . ASP A 1 234 ? -2.909 18.117 6.239 1.00 68.50 234 ASP A O 1
ATOM 1735 N N . GLY A 1 235 ? -1.291 19.377 5.322 1.00 67.19 235 GLY A N 1
ATOM 1736 C CA . GLY A 1 235 ? -1.066 20.219 6.502 1.00 67.19 235 GLY A CA 1
ATOM 1737 C C . GLY A 1 235 ? -0.505 19.517 7.752 1.00 67.19 235 GLY A C 1
ATOM 1738 O O . GLY A 1 235 ? -0.450 20.144 8.812 1.00 67.19 235 GLY A O 1
ATOM 1739 N N . VAL A 1 236 ? -0.073 18.247 7.675 1.00 69.75 236 VAL A N 1
ATOM 1740 C CA . VAL A 1 236 ? 0.428 17.488 8.837 1.00 69.75 236 VAL A CA 1
ATOM 1741 C C . VAL A 1 236 ? 1.944 17.222 8.748 1.00 69.75 236 VAL A C 1
ATOM 1743 O O . VAL A 1 236 ? 2.426 16.738 7.718 1.00 69.75 236 VAL A O 1
ATOM 1746 N N . PRO A 1 237 ? 2.732 17.483 9.817 1.00 77.00 237 PRO A N 1
ATOM 1747 C CA . PRO A 1 237 ? 4.169 17.211 9.827 1.00 77.00 237 PRO A CA 1
ATOM 1748 C C . PRO A 1 237 ? 4.512 15.750 9.526 1.00 77.00 237 PRO A C 1
ATOM 1750 O O . PRO A 1 237 ? 3.813 14.825 9.931 1.00 77.00 237 PRO A O 1
ATOM 1753 N N . ARG A 1 238 ? 5.665 15.510 8.887 1.00 72.31 238 ARG A N 1
ATOM 1754 C CA . ARG A 1 238 ? 6.095 14.146 8.531 1.00 72.31 238 ARG A CA 1
ATOM 1755 C C . ARG A 1 238 ? 6.365 13.226 9.729 1.00 72.31 238 ARG A C 1
ATOM 1757 O O . ARG A 1 238 ? 6.409 12.021 9.523 1.00 72.31 238 ARG A O 1
ATOM 1764 N N . SER A 1 239 ? 6.547 13.758 10.931 1.00 78.50 239 SER A N 1
ATOM 1765 C CA . SER A 1 239 ? 6.714 12.967 12.156 1.00 78.50 239 SER A CA 1
ATOM 1766 C C . SER A 1 239 ? 5.399 12.422 12.718 1.00 78.50 239 SER A C 1
ATOM 1768 O O . SER A 1 239 ? 5.433 11.543 13.569 1.00 78.50 239 SER A O 1
ATOM 1770 N N . VAL A 1 240 ? 4.256 12.943 12.269 1.00 82.25 240 VAL A N 1
ATOM 1771 C CA . VAL A 1 240 ? 2.927 12.571 12.762 1.00 82.25 240 VAL A CA 1
ATOM 1772 C C . VAL A 1 240 ? 2.336 11.520 11.827 1.00 82.25 240 VAL A C 1
ATOM 1774 O O . VAL A 1 240 ? 2.323 11.689 10.603 1.00 82.25 240 VAL A O 1
ATOM 1777 N N . ALA A 1 241 ? 1.855 10.418 12.396 1.00 87.06 241 ALA A N 1
ATOM 1778 C CA . ALA A 1 241 ? 1.125 9.405 11.649 1.00 87.06 241 ALA A CA 1
ATOM 1779 C C . ALA A 1 241 ? -0.342 9.830 11.521 1.00 87.06 241 ALA A C 1
ATOM 1781 O O . ALA A 1 241 ? -0.953 10.299 12.481 1.00 87.06 241 ALA A O 1
ATOM 1782 N N . VAL A 1 242 ? -0.915 9.665 10.327 1.00 88.81 242 VAL A N 1
ATOM 1783 C CA . VAL A 1 242 ? -2.292 10.079 10.033 1.00 88.81 242 VAL A CA 1
ATOM 1784 C C . VAL A 1 242 ? -3.033 8.962 9.321 1.00 88.81 242 VAL A C 1
ATOM 1786 O O . VAL A 1 242 ? -2.482 8.314 8.430 1.00 88.81 242 VAL A O 1
ATOM 1789 N N . GLY A 1 243 ? -4.286 8.758 9.708 1.00 89.00 243 GLY A N 1
ATOM 1790 C CA . GLY A 1 243 ? -5.222 7.874 9.042 1.00 89.00 243 GLY A CA 1
ATOM 1791 C C . GLY A 1 243 ? -6.550 8.563 8.748 1.00 89.00 243 GLY A C 1
ATOM 1792 O O . GLY A 1 243 ? -6.896 9.565 9.369 1.00 89.00 243 GLY A O 1
ATOM 1793 N N . TYR A 1 244 ? -7.306 8.009 7.811 1.00 89.62 244 TYR A N 1
ATOM 1794 C CA . TYR A 1 244 ? -8.655 8.433 7.471 1.00 89.62 244 TYR A CA 1
ATOM 1795 C C . TYR A 1 244 ? -9.634 7.275 7.615 1.00 89.62 244 TYR A C 1
ATOM 1797 O O . TYR A 1 244 ? -9.442 6.216 7.013 1.00 89.62 244 TYR A O 1
ATOM 1805 N N . ARG A 1 245 ? -10.707 7.491 8.374 1.00 91.00 245 ARG A N 1
ATOM 1806 C CA . ARG A 1 245 ? -11.765 6.505 8.581 1.00 91.00 245 ARG A CA 1
ATOM 1807 C C . ARG A 1 245 ? -12.793 6.562 7.447 1.00 91.00 245 ARG A C 1
ATOM 1809 O O . ARG A 1 245 ? -13.621 7.461 7.418 1.00 91.00 245 ARG A O 1
ATOM 1816 N N . TRP A 1 246 ? -12.785 5.564 6.569 1.00 88.81 246 TRP A N 1
ATOM 1817 C CA . TRP A 1 246 ? -13.789 5.373 5.521 1.00 88.81 246 TRP A CA 1
ATOM 1818 C C . TRP A 1 246 ? -14.821 4.314 5.928 1.00 88.81 246 TRP A C 1
ATOM 1820 O O . TRP A 1 246 ? -14.467 3.186 6.286 1.00 88.81 246 TRP A O 1
ATOM 1830 N N . SER A 1 247 ? -16.105 4.651 5.856 1.00 86.19 247 SER A N 1
ATOM 1831 C CA . SER A 1 247 ? -17.230 3.755 6.168 1.00 86.19 247 SER A CA 1
ATOM 1832 C C . SER A 1 247 ? -18.308 3.753 5.076 1.00 86.19 247 SER A C 1
ATOM 1834 O O . SER A 1 247 ? -19.427 3.305 5.317 1.00 86.19 247 SER A O 1
ATOM 1836 N N . GLY A 1 248 ? -17.973 4.211 3.864 1.00 79.69 248 GLY A N 1
ATOM 1837 C CA . GLY A 1 248 ? -18.895 4.252 2.723 1.00 79.69 248 GLY A CA 1
ATOM 1838 C C . GLY A 1 248 ? -19.696 5.551 2.625 1.00 79.69 248 GLY A C 1
ATOM 1839 O O . GLY A 1 248 ? -20.791 5.558 2.060 1.00 79.69 248 GLY A O 1
ATOM 1840 N N . GLU A 1 249 ? -19.179 6.635 3.201 1.00 74.00 249 GLU A N 1
ATOM 1841 C CA . GLU A 1 249 ? -19.771 7.964 3.128 1.00 74.00 249 GLU A CA 1
ATOM 1842 C C . GLU A 1 249 ? -19.879 8.444 1.667 1.00 74.00 249 GLU A C 1
ATOM 1844 O O . GLU A 1 249 ? -19.082 8.083 0.805 1.00 74.00 249 GLU A O 1
ATOM 1849 N N . ARG A 1 250 ? -20.884 9.272 1.353 1.00 67.00 250 ARG A N 1
ATOM 1850 C CA . ARG A 1 250 ? -21.062 9.804 -0.015 1.00 67.00 250 ARG A CA 1
ATOM 1851 C C . ARG A 1 250 ? -20.096 10.940 -0.347 1.00 67.00 250 ARG A C 1
ATOM 1853 O O . ARG A 1 250 ? -19.860 11.194 -1.523 1.00 67.00 250 ARG A O 1
ATOM 1860 N N . GLU A 1 251 ? -19.580 11.617 0.674 1.00 69.69 251 GLU A N 1
ATOM 1861 C CA . GLU A 1 251 ? -18.655 12.743 0.570 1.00 69.69 251 GLU A CA 1
ATOM 1862 C C . GLU A 1 251 ? -17.563 12.608 1.636 1.00 69.69 251 GLU A C 1
ATOM 1864 O O . GLU A 1 251 ? -17.799 12.062 2.716 1.00 69.69 251 GLU A O 1
ATOM 1869 N N . LEU A 1 252 ? -16.365 13.100 1.319 1.00 74.94 252 LEU A N 1
ATOM 1870 C CA . LEU A 1 252 ? -15.232 13.112 2.240 1.00 74.94 252 LEU A CA 1
ATOM 1871 C C . LEU A 1 252 ? -15.396 14.230 3.273 1.00 74.94 252 LEU A C 1
ATOM 1873 O O . LEU A 1 252 ? -15.629 15.379 2.909 1.00 74.94 252 LEU A O 1
ATOM 1877 N N . ASP A 1 253 ? -15.192 13.905 4.547 1.00 77.81 253 ASP A N 1
ATOM 1878 C CA . ASP A 1 253 ? -15.219 14.875 5.648 1.00 77.81 253 ASP A CA 1
ATOM 1879 C C . ASP A 1 253 ? -13.956 14.759 6.522 1.00 77.81 253 ASP A C 1
ATOM 1881 O O . ASP A 1 253 ? -13.582 13.669 6.962 1.00 77.81 253 ASP A O 1
ATOM 1885 N N . ALA A 1 254 ? -13.290 15.892 6.769 1.00 75.12 254 ALA A N 1
ATOM 1886 C CA . ALA A 1 254 ? -12.048 15.980 7.537 1.00 75.12 254 ALA A CA 1
ATOM 1887 C C . ALA A 1 254 ? -12.187 15.507 8.992 1.00 75.12 254 ALA A C 1
ATOM 1889 O O . ALA A 1 254 ? -11.194 15.100 9.591 1.00 75.12 254 ALA A O 1
ATOM 1890 N N . ARG A 1 255 ? -13.402 15.470 9.556 1.00 82.50 255 ARG A N 1
ATOM 1891 C CA . ARG A 1 255 ? -13.649 14.908 10.897 1.00 82.50 255 ARG A CA 1
ATOM 1892 C C . ARG A 1 255 ? -13.272 13.428 11.019 1.00 82.50 255 ARG A C 1
ATOM 1894 O O . ARG A 1 255 ? -13.131 12.922 12.128 1.00 82.50 255 ARG A O 1
ATOM 1901 N N . HIS A 1 256 ? -13.151 12.726 9.892 1.00 86.38 256 HIS A N 1
ATOM 1902 C CA . HIS A 1 256 ? -12.736 11.328 9.843 1.00 86.38 256 HIS A CA 1
ATOM 1903 C C . HIS A 1 256 ? -11.207 11.159 9.802 1.00 86.38 256 HIS A C 1
ATOM 1905 O O . HIS A 1 256 ? -10.729 10.023 9.828 1.00 86.38 256 HIS A O 1
ATOM 1911 N N . LEU A 1 257 ? -10.435 12.254 9.758 1.00 87.31 257 LEU A N 1
ATOM 1912 C CA . LEU A 1 257 ? -8.981 12.217 9.899 1.00 87.31 257 LEU A CA 1
ATOM 1913 C C . LEU A 1 257 ? -8.585 12.014 11.367 1.00 87.31 257 LEU A C 1
ATOM 1915 O O . LEU A 1 257 ? -9.082 12.673 12.281 1.00 87.31 257 LEU A O 1
ATOM 1919 N N . VAL A 1 258 ? -7.644 11.104 11.587 1.00 89.12 258 VAL A N 1
ATOM 1920 C CA . VAL A 1 258 ? -7.123 10.711 12.895 1.00 89.12 258 VAL A CA 1
ATOM 1921 C C . VAL A 1 258 ? -5.606 10.833 12.850 1.00 89.12 258 VAL A C 1
ATOM 1923 O O . VAL A 1 258 ? -4.970 10.273 11.967 1.00 89.12 258 VAL A O 1
ATOM 1926 N N . ARG A 1 259 ? -5.017 11.567 13.794 1.00 90.06 259 ARG A N 1
ATOM 1927 C CA . ARG A 1 259 ? -3.554 11.702 13.961 1.00 90.06 259 ARG A CA 1
ATOM 1928 C C . ARG A 1 259 ? -3.039 10.734 15.030 1.00 90.06 259 ARG A C 1
ATOM 1930 O O . ARG A 1 259 ? -3.847 10.130 15.722 1.00 90.06 259 ARG A O 1
ATOM 1937 N N . ASP A 1 260 ? -1.744 10.597 15.266 1.00 89.06 260 ASP A N 1
ATOM 1938 C CA . ASP A 1 260 ? -1.250 9.869 16.450 1.00 89.06 260 ASP A CA 1
ATOM 1939 C C . ASP A 1 260 ? -1.102 10.767 17.692 1.00 89.06 260 ASP A C 1
ATOM 1941 O O . ASP A 1 260 ? -1.267 10.302 18.816 1.00 89.06 260 ASP A O 1
ATOM 1945 N N . ASP A 1 261 ? -0.885 12.066 17.491 1.00 87.25 261 ASP A N 1
ATOM 1946 C CA . ASP A 1 261 ? -0.552 13.074 18.513 1.00 87.25 261 ASP A CA 1
ATOM 1947 C C . ASP A 1 261 ? -1.756 13.720 19.233 1.00 87.25 261 ASP A C 1
ATOM 1949 O O . ASP A 1 261 ? -1.624 14.762 19.871 1.00 87.25 261 ASP A O 1
ATOM 1953 N N . ALA A 1 262 ? -2.942 13.114 19.135 1.00 73.94 262 ALA A N 1
ATOM 1954 C CA . ALA A 1 262 ? -4.199 13.584 19.736 1.00 73.94 262 ALA A CA 1
ATOM 1955 C C . ALA A 1 262 ? -4.688 14.991 19.314 1.00 73.94 262 ALA A C 1
ATOM 1957 O O . ALA A 1 262 ? -5.732 15.426 19.802 1.00 73.94 262 ALA A O 1
ATOM 1958 N N . GLN A 1 263 ? -4.028 15.685 18.377 1.00 71.69 263 GLN A N 1
ATOM 1959 C CA . GLN A 1 263 ? -4.508 16.984 17.894 1.00 71.69 263 GLN A CA 1
ATOM 1960 C C . GLN A 1 263 ? -5.694 16.828 16.922 1.00 71.69 263 GLN A C 1
ATOM 1962 O O . GLN A 1 263 ? -5.724 15.869 16.138 1.00 71.69 263 GLN A O 1
ATOM 1967 N N . PRO A 1 264 ? -6.679 17.749 16.942 1.00 62.53 264 PRO A N 1
ATOM 1968 C CA . PRO A 1 264 ? -7.721 17.790 15.925 1.00 62.53 264 PRO A CA 1
ATOM 1969 C C . PRO A 1 264 ? -7.129 18.149 14.557 1.00 62.53 264 PRO A C 1
ATOM 1971 O O . PRO A 1 264 ? -6.121 18.852 14.455 1.00 62.53 264 PRO A O 1
ATOM 1974 N N . VAL A 1 265 ? -7.757 17.647 13.495 1.00 60.75 265 VAL A N 1
ATOM 1975 C CA . VAL A 1 265 ? -7.403 18.000 12.119 1.00 60.75 265 VAL A CA 1
ATOM 1976 C C . VAL A 1 265 ? -8.331 19.115 11.672 1.00 60.75 265 VAL A C 1
ATOM 1978 O O . VAL A 1 265 ? -9.543 18.924 11.592 1.00 60.75 265 VAL A O 1
ATOM 1981 N N . THR A 1 266 ? -7.770 20.292 11.422 1.00 55.50 266 THR A N 1
ATOM 1982 C CA . THR A 1 266 ? -8.521 21.417 10.872 1.00 55.50 266 THR A CA 1
ATOM 1983 C C . THR A 1 266 ? -8.675 21.186 9.367 1.00 55.50 266 THR A C 1
ATOM 1985 O O . THR A 1 266 ? -7.653 21.050 8.694 1.00 55.50 266 THR A O 1
ATOM 1988 N N . PRO A 1 267 ? -9.900 21.116 8.813 1.00 48.31 267 PRO A N 1
ATOM 1989 C CA . PRO A 1 267 ? -10.074 21.024 7.372 1.00 48.31 267 PRO A CA 1
ATOM 1990 C C . PRO A 1 267 ? -9.430 22.240 6.702 1.00 48.31 267 PRO A C 1
ATOM 1992 O O . PRO A 1 267 ? -9.779 23.379 7.016 1.00 48.31 267 PRO A O 1
ATOM 1995 N N . THR A 1 268 ? -8.518 22.010 5.764 1.00 43.91 268 THR A N 1
ATOM 1996 C CA . THR A 1 268 ? -8.124 23.027 4.793 1.00 43.91 268 THR A CA 1
ATOM 1997 C C . THR A 1 268 ? -9.308 23.213 3.844 1.00 43.91 268 THR A C 1
ATOM 1999 O O . THR A 1 268 ? -9.611 22.354 3.017 1.00 43.91 268 THR A O 1
ATOM 2002 N N . SER A 1 269 ? -10.067 24.304 3.997 1.00 35.91 269 SER A N 1
ATOM 2003 C CA . SER A 1 269 ? -11.066 24.650 2.988 1.00 35.91 269 SER A CA 1
ATOM 2004 C C . SER A 1 269 ? -10.323 25.150 1.753 1.00 35.91 269 SER A C 1
ATOM 2006 O O . SER A 1 269 ? -9.867 26.294 1.734 1.00 35.91 269 SER A O 1
ATOM 2008 N N . ASN A 1 270 ? -10.243 24.338 0.702 1.00 34.59 270 ASN A N 1
ATOM 2009 C CA . ASN A 1 270 ? -10.082 24.893 -0.638 1.00 34.59 270 ASN A CA 1
ATOM 2010 C C . ASN A 1 270 ? -11.411 25.548 -1.014 1.00 34.59 270 ASN A C 1
ATOM 2012 O O . ASN A 1 270 ? -12.272 24.961 -1.666 1.00 34.59 270 ASN A O 1
ATOM 2016 N N . ALA A 1 271 ? -11.597 26.770 -0.522 1.00 31.22 271 ALA A N 1
ATOM 2017 C CA . ALA A 1 271 ? -12.575 27.691 -1.053 1.00 31.22 271 ALA A CA 1
ATOM 2018 C C . ALA A 1 271 ? -12.065 28.162 -2.420 1.00 31.22 271 ALA A C 1
ATOM 2020 O O . ALA A 1 271 ? -11.537 29.263 -2.545 1.00 31.22 271 ALA A O 1
ATOM 2021 N N . ASP A 1 272 ? -12.242 27.338 -3.455 1.00 33.75 272 ASP A N 1
ATOM 2022 C CA . ASP A 1 272 ? -12.294 27.837 -4.829 1.00 33.75 272 ASP A CA 1
ATOM 2023 C C . ASP A 1 272 ? -13.628 28.575 -5.008 1.00 33.75 272 ASP A C 1
ATOM 2025 O O . ASP A 1 272 ? -14.581 28.110 -5.633 1.00 33.75 272 ASP A O 1
ATOM 2029 N N . GLY A 1 273 ? -13.697 29.756 -4.395 1.00 29.25 273 GLY A N 1
ATOM 2030 C CA . GLY A 1 273 ? -14.618 30.806 -4.782 1.00 29.25 273 GLY A CA 1
ATOM 2031 C C . GLY A 1 273 ? -14.135 31.402 -6.097 1.00 29.25 273 GLY A C 1
ATOM 2032 O O . GLY A 1 273 ? -13.435 32.410 -6.101 1.00 29.25 273 GLY A O 1
ATOM 2033 N N . ARG A 1 274 ? -14.507 30.781 -7.217 1.00 32.25 274 ARG A N 1
ATOM 2034 C CA . ARG A 1 274 ? -14.592 31.499 -8.490 1.00 32.25 274 ARG A CA 1
ATOM 2035 C C . ARG A 1 274 ? -16.028 31.984 -8.650 1.00 32.25 274 ARG A C 1
ATOM 2037 O O . ARG A 1 274 ? -16.907 31.213 -9.032 1.00 32.25 274 ARG A O 1
ATOM 2044 N N . SER A 1 275 ? -16.228 33.240 -8.255 1.00 31.61 275 SER A N 1
ATOM 2045 C CA . SER A 1 275 ? -17.301 34.104 -8.756 1.00 31.61 275 SER A CA 1
ATOM 2046 C C . SER A 1 275 ? -17.132 34.360 -10.250 1.00 31.61 275 SER A C 1
ATOM 2048 O O . SER A 1 275 ? -15.966 34.366 -10.710 1.00 31.61 275 SER A O 1
#